Protein AF-A0A075N1P6-F1 (afdb_monomer_lite)

pLDDT: mean 87.43, std 14.88, range [36.84, 98.81]

Radius of gyration: 17.98 Å; chains: 1; bounding box: 57×58×39 Å

Sequence (209 aa):
MHKEEVPDWQNTKPLGRLTCTSSDCKRGLHSFIHDFRGKKLDDAISYRSQTCVDCGKQLIDWDRLDSHNIDDADYTTSMLRMEAFRLGYWERDIERKIVESAKKKGLGMLRQEAENRLRKYVNKCSNENPWDGRQTPLEGNIIYYSQHATATCCRKCIEAWHGINRNHPLSDEEIQYLVGLMMYYVEKKLPALAVEASDDINAKEKDKK

Structure (mmCIF, N/CA/C/O backbone):
data_AF-A0A075N1P6-F1
#
_entry.id   AF-A0A075N1P6-F1
#
loop_
_atom_site.group_PDB
_atom_site.id
_atom_site.type_symbol
_atom_site.label_atom_id
_atom_site.label_alt_id
_atom_site.label_comp_id
_atom_site.label_asym_id
_atom_site.label_entity_id
_atom_site.label_seq_id
_atom_site.pdbx_PDB_ins_code
_atom_site.Cartn_x
_atom_site.Cartn_y
_atom_site.Cartn_z
_atom_site.occupancy
_atom_site.B_iso_or_equiv
_atom_site.auth_seq_id
_atom_site.auth_comp_id
_atom_site.auth_asym_id
_atom_site.auth_atom_id
_atom_site.pdbx_PDB_model_num
ATOM 1 N N . MET A 1 1 ? 1.523 -40.254 4.017 1.00 36.84 1 MET A N 1
ATOM 2 C CA . MET A 1 1 ? 0.685 -39.040 4.117 1.00 36.84 1 MET A CA 1
ATOM 3 C C . MET A 1 1 ? 1.596 -37.839 3.943 1.00 36.84 1 MET A C 1
ATOM 5 O O . MET A 1 1 ? 2.271 -37.461 4.893 1.00 36.84 1 MET A O 1
ATOM 9 N N . HIS A 1 2 ? 1.695 -37.304 2.725 1.00 40.38 2 HIS A N 1
ATOM 10 C CA . HIS A 1 2 ? 2.330 -36.004 2.528 1.00 40.38 2 HIS A CA 1
ATOM 11 C C . HIS A 1 2 ? 1.448 -34.982 3.243 1.00 40.38 2 HIS A C 1
ATOM 13 O O . HIS A 1 2 ? 0.306 -34.779 2.844 1.00 40.38 2 HIS A O 1
ATOM 19 N N . LYS A 1 3 ? 1.929 -34.421 4.358 1.00 38.31 3 LYS A N 1
ATOM 20 C CA . LYS A 1 3 ? 1.330 -33.202 4.898 1.00 38.31 3 LYS A CA 1
ATOM 21 C C . LYS A 1 3 ? 1.530 -32.153 3.812 1.00 38.31 3 LYS A C 1
ATOM 23 O O . LYS A 1 3 ? 2.676 -31.847 3.497 1.00 38.31 3 LYS A O 1
ATOM 28 N N . GLU A 1 4 ? 0.451 -31.679 3.199 1.00 44.19 4 GLU A N 1
ATOM 29 C CA . GLU A 1 4 ? 0.513 -30.434 2.441 1.00 44.19 4 GLU A CA 1
ATOM 30 C C . GLU A 1 4 ? 1.055 -29.381 3.407 1.00 44.19 4 GLU A C 1
ATOM 32 O O . GLU A 1 4 ? 0.437 -29.089 4.433 1.00 44.19 4 GLU A O 1
ATOM 37 N N . GLU A 1 5 ? 2.275 -28.907 3.153 1.00 45.97 5 GLU A N 1
ATOM 38 C CA . GLU A 1 5 ? 2.827 -27.782 3.891 1.00 45.97 5 GLU A CA 1
ATOM 39 C C . GLU A 1 5 ? 1.898 -26.599 3.643 1.00 45.97 5 GLU A C 1
ATOM 41 O O . GLU A 1 5 ? 1.793 -26.093 2.523 1.00 45.97 5 GLU A O 1
ATOM 46 N N . VAL A 1 6 ? 1.178 -26.220 4.701 1.00 55.16 6 VAL A N 1
ATOM 47 C CA . VAL A 1 6 ? 0.410 -24.982 4.779 1.00 55.16 6 VAL A CA 1
ATOM 48 C C . VAL A 1 6 ? 1.372 -23.866 4.377 1.00 55.16 6 VAL A C 1
ATOM 50 O O . VAL A 1 6 ? 2.376 -23.679 5.071 1.00 55.16 6 VAL A O 1
ATOM 53 N N . PRO A 1 7 ? 1.143 -23.183 3.245 1.00 56.16 7 PRO A N 1
ATOM 54 C CA . PRO A 1 7 ? 2.103 -22.216 2.749 1.00 56.16 7 PRO A CA 1
ATOM 55 C C . PRO A 1 7 ? 2.383 -21.110 3.769 1.00 56.16 7 PRO A C 1
ATOM 57 O O . PRO A 1 7 ? 1.490 -20.730 4.522 1.00 56.16 7 PRO A O 1
ATOM 60 N N . ASP A 1 8 ? 3.596 -20.550 3.772 1.00 48.69 8 ASP A N 1
ATOM 61 C CA . ASP A 1 8 ? 4.042 -19.567 4.778 1.00 48.69 8 ASP A CA 1
ATOM 62 C C . ASP A 1 8 ? 3.095 -18.353 4.931 1.00 48.69 8 ASP A C 1
ATOM 64 O O . ASP A 1 8 ? 3.014 -17.768 6.012 1.00 48.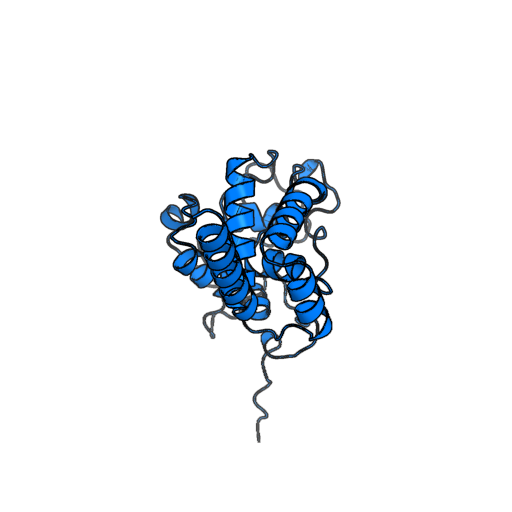69 8 ASP A O 1
ATOM 68 N N . TRP A 1 9 ? 2.329 -17.999 3.890 1.00 53.31 9 TRP A N 1
ATOM 69 C CA . TRP A 1 9 ? 1.324 -16.922 3.918 1.00 53.31 9 TRP A CA 1
ATOM 70 C C . TRP A 1 9 ? 0.012 -17.275 4.641 1.00 53.31 9 TRP A C 1
ATOM 72 O O . TRP A 1 9 ? -0.812 -16.391 4.857 1.00 53.31 9 TRP A O 1
ATOM 82 N N . GLN A 1 10 ? -0.187 -18.536 5.030 1.00 52.97 10 GLN A N 1
ATOM 83 C CA . GLN A 1 10 ? -1.340 -19.016 5.804 1.00 52.97 10 GLN A CA 1
ATOM 84 C C . GLN A 1 10 ? -1.029 -19.173 7.308 1.00 52.97 10 GLN A C 1
ATOM 86 O O . GLN A 1 10 ? -1.892 -19.597 8.074 1.00 52.97 10 GLN A O 1
ATOM 91 N N . ASN A 1 11 ? 0.184 -18.831 7.764 1.00 49.03 11 ASN A N 1
ATOM 92 C CA . ASN A 1 11 ? 0.586 -18.951 9.170 1.00 49.03 11 ASN A CA 1
ATOM 93 C C . ASN A 1 11 ? 0.424 -17.622 9.937 1.00 49.03 11 ASN A C 1
ATOM 95 O O . ASN A 1 11 ? 0.820 -16.558 9.473 1.00 49.03 11 ASN A O 1
ATOM 99 N N . THR A 1 12 ? -0.108 -17.674 11.162 1.00 42.19 12 THR A N 1
ATOM 100 C CA . THR A 1 12 ? -0.521 -16.513 11.990 1.00 42.19 12 THR A CA 1
ATOM 101 C C . THR A 1 12 ? 0.621 -15.721 12.660 1.00 42.19 12 THR A C 1
ATOM 103 O O . THR A 1 12 ? 0.383 -14.868 13.519 1.00 42.19 12 THR A O 1
ATOM 106 N N . LYS A 1 13 ? 1.874 -15.955 12.264 1.00 47.56 13 LYS A N 1
ATOM 107 C CA . LYS A 1 13 ? 3.081 -15.229 12.717 1.00 47.56 13 LYS A CA 1
ATOM 108 C C . LYS A 1 13 ? 3.531 -14.250 11.610 1.00 47.56 13 LYS A C 1
ATOM 110 O O . LYS A 1 13 ? 2.948 -14.308 10.529 1.00 47.56 13 LYS A O 1
ATOM 115 N N . PRO A 1 14 ? 4.487 -13.308 11.817 1.00 54.16 14 PRO A N 1
ATOM 116 C CA . PRO A 1 14 ? 5.075 -12.561 10.688 1.00 54.16 14 PRO A CA 1
ATOM 117 C C . PRO A 1 14 ? 5.386 -13.538 9.554 1.00 54.16 14 PRO A C 1
ATOM 119 O O . PRO A 1 14 ? 5.744 -14.663 9.892 1.00 54.16 14 PRO A O 1
ATOM 122 N N . LEU A 1 15 ? 5.192 -13.123 8.290 1.00 62.53 15 LEU A N 1
ATOM 123 C CA . LEU A 1 15 ? 5.106 -13.935 7.052 1.00 62.53 15 LEU A CA 1
ATOM 124 C C . LEU A 1 15 ? 6.346 -14.821 6.737 1.00 62.53 15 LEU A C 1
ATOM 126 O O . LEU A 1 15 ? 6.785 -14.938 5.599 1.00 62.53 15 LEU A O 1
ATOM 130 N N . GLY A 1 16 ? 6.964 -15.431 7.742 1.00 71.38 16 GLY A N 1
ATOM 131 C CA . GLY A 1 16 ? 8.202 -16.177 7.710 1.00 71.38 16 GLY A CA 1
ATOM 132 C C . GLY A 1 16 ? 9.321 -15.374 7.069 1.00 71.38 16 GLY A C 1
ATOM 133 O O . GLY A 1 16 ? 9.748 -14.333 7.568 1.00 71.38 16 GLY A O 1
ATOM 134 N N . ARG A 1 17 ? 9.796 -15.911 5.947 1.00 77.06 17 ARG A N 1
ATOM 135 C CA . ARG A 1 17 ? 10.851 -15.338 5.110 1.00 77.06 17 ARG A CA 1
ATOM 136 C C . ARG A 1 17 ? 10.301 -14.569 3.905 1.00 77.06 17 ARG A C 1
ATOM 138 O O . ARG A 1 17 ? 11.098 -14.143 3.074 1.00 77.06 17 ARG A O 1
ATOM 145 N N . LEU A 1 18 ? 8.980 -14.406 3.790 1.00 84.88 18 LEU A N 1
ATOM 146 C CA . LEU A 1 18 ? 8.372 -13.696 2.670 1.00 84.88 18 LEU A CA 1
ATOM 147 C C . LEU A 1 18 ? 8.754 -12.217 2.696 1.00 84.88 18 LEU A C 1
ATOM 149 O O . LEU A 1 18 ? 8.683 -11.529 3.715 1.00 84.88 18 LEU A O 1
ATOM 153 N N . THR A 1 19 ? 9.110 -11.733 1.520 1.00 87.25 19 THR A N 1
ATOM 154 C CA . THR A 1 19 ? 9.448 -10.345 1.216 1.00 87.25 19 THR A CA 1
ATOM 155 C C . THR A 1 19 ? 8.576 -9.861 0.064 1.00 87.25 19 THR A C 1
ATOM 157 O O . THR A 1 19 ? 7.992 -10.662 -0.665 1.00 87.25 19 THR A O 1
ATOM 160 N N . CYS A 1 20 ? 8.542 -8.549 -0.172 1.00 84.69 20 CYS A N 1
ATOM 161 C CA . CYS A 1 20 ? 7.857 -7.972 -1.332 1.00 84.69 20 CYS A CA 1
ATOM 162 C C . CYS A 1 20 ? 8.399 -8.451 -2.694 1.00 84.69 20 CYS A C 1
ATOM 164 O O . CYS A 1 20 ? 7.761 -8.217 -3.708 1.00 84.69 20 CYS A O 1
ATOM 166 N N . THR A 1 21 ? 9.551 -9.126 -2.721 1.00 88.31 21 THR A N 1
ATOM 167 C CA . THR A 1 21 ? 10.164 -9.694 -3.930 1.00 88.31 21 THR A CA 1
ATOM 168 C C . THR A 1 21 ? 9.958 -11.207 -4.053 1.00 88.31 21 THR A C 1
ATOM 170 O O . THR A 1 21 ? 10.409 -11.804 -5.026 1.00 88.31 21 THR A O 1
ATOM 173 N N . SER A 1 22 ? 9.301 -11.841 -3.075 1.00 89.94 22 SER A N 1
ATOM 174 C CA . SER A 1 22 ? 9.023 -13.281 -3.083 1.00 89.94 22 SER A CA 1
ATOM 175 C C . SER A 1 22 ? 7.966 -13.643 -4.126 1.00 89.94 22 SER A C 1
ATOM 177 O O . SER A 1 22 ? 6.956 -12.952 -4.254 1.00 89.94 22 SER A O 1
ATOM 179 N N . SER A 1 23 ? 8.154 -14.768 -4.815 1.00 91.06 23 SER A N 1
ATOM 180 C CA . SER A 1 23 ? 7.203 -15.288 -5.798 1.00 91.06 23 SER A CA 1
ATOM 181 C C . SER A 1 23 ? 7.013 -16.804 -5.673 1.00 91.06 23 SER A C 1
ATOM 183 O O . SER A 1 23 ? 7.875 -17.530 -5.178 1.00 91.06 23 SER A O 1
ATOM 185 N N . ASP A 1 24 ? 5.865 -17.275 -6.153 1.00 93.00 24 ASP A N 1
ATOM 186 C CA . ASP A 1 24 ? 5.573 -18.677 -6.449 1.00 93.00 24 ASP A CA 1
ATOM 187 C C . ASP A 1 24 ? 4.689 -18.716 -7.704 1.00 93.00 24 ASP A C 1
ATOM 189 O O . ASP A 1 24 ? 3.462 -18.860 -7.656 1.00 93.00 24 ASP A O 1
ATOM 193 N N . CYS A 1 25 ? 5.332 -18.542 -8.862 1.00 95.19 25 CYS A N 1
ATOM 194 C CA . CYS A 1 25 ? 4.638 -18.394 -10.142 1.00 95.19 25 CYS A CA 1
ATOM 195 C C . CYS A 1 25 ? 3.766 -19.610 -10.493 1.00 95.19 25 CYS A C 1
ATOM 197 O O . CYS A 1 25 ? 2.806 -19.474 -11.251 1.00 95.19 25 CYS A O 1
ATOM 199 N N . LYS A 1 26 ? 4.077 -20.799 -9.955 1.00 93.62 26 LYS A N 1
ATOM 200 C CA . LYS A 1 26 ? 3.282 -22.019 -10.174 1.00 93.62 26 LYS A CA 1
ATOM 201 C C . LYS A 1 26 ? 1.923 -21.943 -9.484 1.00 93.62 26 LYS A C 1
ATOM 203 O O . LYS A 1 26 ? 0.974 -22.557 -9.959 1.00 93.62 26 LYS A O 1
ATOM 208 N N . ARG A 1 27 ? 1.827 -21.173 -8.400 1.00 90.69 27 ARG A N 1
ATOM 209 C CA . ARG A 1 27 ? 0.589 -20.909 -7.657 1.00 90.69 27 ARG A CA 1
ATOM 210 C C . ARG A 1 27 ? -0.056 -19.568 -8.017 1.00 90.69 27 ARG A C 1
ATOM 212 O O . ARG A 1 27 ? -0.955 -19.125 -7.315 1.00 90.69 27 ARG A O 1
ATOM 219 N N . GLY A 1 28 ? 0.399 -18.921 -9.093 1.00 93.81 28 GLY A N 1
ATOM 220 C CA . GLY A 1 28 ? -0.106 -17.613 -9.517 1.00 93.81 28 GLY A CA 1
ATOM 221 C C . GLY A 1 28 ? 0.380 -16.444 -8.656 1.00 93.81 28 GLY A C 1
ATOM 222 O O . GLY A 1 28 ? -0.177 -15.354 -8.759 1.00 93.81 28 GLY A O 1
ATOM 223 N N . LEU A 1 29 ? 1.407 -16.654 -7.824 1.00 95.69 29 LEU A N 1
ATOM 224 C CA . LEU A 1 29 ? 2.017 -15.599 -7.021 1.00 95.69 29 LEU A CA 1
ATOM 225 C C . LEU A 1 29 ? 3.260 -15.069 -7.735 1.00 95.69 29 LEU A C 1
ATOM 227 O O . LEU A 1 29 ? 4.241 -15.782 -7.939 1.00 95.69 29 LEU A O 1
ATOM 231 N N . HIS A 1 30 ? 3.219 -13.808 -8.127 1.00 96.12 30 HIS A N 1
ATOM 232 C CA . HIS A 1 30 ? 4.203 -13.158 -8.975 1.00 96.12 30 HIS A CA 1
ATOM 233 C C . HIS A 1 30 ? 4.875 -12.005 -8.229 1.00 96.12 30 HIS A C 1
ATOM 235 O O . HIS A 1 30 ? 4.262 -11.358 -7.389 1.00 96.12 30 HIS A O 1
ATOM 241 N N . SER A 1 31 ? 6.138 -11.743 -8.555 1.00 94.44 31 SER A N 1
ATOM 242 C CA . SER A 1 31 ? 6.858 -10.553 -8.099 1.00 94.44 31 SER A CA 1
ATOM 243 C C . SER A 1 31 ? 7.049 -9.599 -9.273 1.00 94.44 31 SER A C 1
ATOM 245 O O . SER A 1 31 ? 7.454 -10.032 -10.356 1.00 94.44 31 SER A O 1
ATOM 247 N N . PHE A 1 32 ? 6.756 -8.317 -9.060 1.00 95.81 32 PHE A N 1
ATOM 248 C CA . PHE A 1 32 ? 6.908 -7.247 -10.057 1.00 95.81 32 PHE A CA 1
ATOM 249 C C . PHE A 1 32 ? 7.953 -6.208 -9.635 1.00 95.81 32 PHE A C 1
ATOM 251 O O . PHE A 1 32 ? 8.091 -5.164 -10.275 1.00 95.81 32 PHE A O 1
ATOM 258 N N . ILE A 1 33 ? 8.698 -6.508 -8.568 1.00 93.19 33 ILE A N 1
ATOM 259 C CA . ILE A 1 33 ? 9.721 -5.644 -7.989 1.00 93.19 33 ILE A CA 1
ATOM 260 C C . ILE A 1 33 ? 11.093 -6.255 -8.259 1.00 93.19 33 ILE A C 1
ATOM 262 O O . ILE A 1 33 ? 11.375 -7.385 -7.855 1.00 93.19 33 ILE A O 1
ATOM 266 N N . HIS A 1 34 ? 11.979 -5.495 -8.896 1.00 88.62 34 HIS A N 1
ATOM 267 C CA . HIS A 1 34 ? 13.372 -5.891 -9.050 1.00 88.62 34 HIS A CA 1
ATOM 268 C C . HIS A 1 34 ? 14.099 -5.913 -7.697 1.00 88.62 34 HIS A C 1
ATOM 270 O O . HIS A 1 34 ? 14.154 -4.911 -6.980 1.00 88.62 34 HIS A O 1
ATOM 276 N N . ASP A 1 35 ? 14.721 -7.049 -7.366 1.00 82.62 35 ASP A N 1
ATOM 277 C CA . ASP A 1 35 ? 15.628 -7.156 -6.223 1.00 82.62 35 ASP A CA 1
ATOM 278 C C . ASP A 1 35 ? 17.079 -6.912 -6.649 1.00 82.62 35 ASP A C 1
ATOM 280 O O . ASP A 1 35 ? 17.773 -7.789 -7.168 1.00 82.62 35 ASP A O 1
ATOM 284 N N . PHE A 1 36 ? 17.570 -5.709 -6.375 1.00 79.38 36 PHE A N 1
ATOM 285 C CA . PHE A 1 36 ? 18.949 -5.333 -6.671 1.00 79.38 36 PHE A CA 1
ATOM 286 C C . PHE A 1 36 ? 19.950 -5.705 -5.561 1.00 79.38 36 PHE A C 1
ATOM 288 O O . PHE A 1 36 ? 21.109 -5.291 -5.627 1.00 79.38 36 PHE A O 1
ATOM 295 N N . ARG A 1 37 ? 19.546 -6.481 -4.540 1.00 73.19 37 ARG A N 1
ATOM 296 C CA . ARG A 1 37 ? 20.397 -7.002 -3.446 1.00 73.19 37 ARG A CA 1
ATOM 297 C C . ARG A 1 37 ? 21.289 -5.947 -2.779 1.00 73.19 37 ARG A C 1
ATOM 299 O O . ARG A 1 37 ? 22.446 -6.203 -2.459 1.00 73.19 37 ARG A O 1
ATOM 306 N N . GLY A 1 38 ? 20.760 -4.738 -2.595 1.00 63.94 38 GLY A N 1
ATOM 307 C CA . GLY A 1 38 ? 21.477 -3.638 -1.940 1.00 63.94 38 GLY A CA 1
ATOM 308 C C . GLY A 1 38 ? 22.548 -2.957 -2.797 1.00 63.94 38 GLY A C 1
ATOM 309 O O . GLY A 1 38 ? 23.315 -2.154 -2.268 1.00 63.94 38 GLY A O 1
ATOM 310 N N . LYS A 1 39 ? 22.608 -3.230 -4.106 1.00 69.38 39 LYS A N 1
ATOM 311 C CA . LYS A 1 39 ? 23.434 -2.440 -5.028 1.00 69.38 39 LYS A CA 1
ATOM 312 C C . LYS A 1 39 ? 22.908 -1.006 -5.099 1.00 69.38 39 LYS A C 1
ATOM 314 O O . LYS A 1 39 ? 21.697 -0.788 -5.144 1.00 69.38 39 LYS A O 1
ATOM 319 N N . LYS A 1 40 ? 23.825 -0.034 -5.136 1.00 66.88 40 LYS A N 1
ATOM 320 C CA . LYS A 1 40 ? 23.481 1.355 -5.454 1.00 66.88 40 LYS A CA 1
ATOM 321 C C . LYS A 1 40 ? 22.971 1.388 -6.893 1.00 66.88 40 LYS A C 1
ATOM 323 O O . LYS A 1 40 ? 23.671 0.940 -7.799 1.00 66.88 40 LYS A O 1
ATOM 328 N N . LEU A 1 41 ? 21.745 1.856 -7.064 1.00 72.00 41 LEU A N 1
ATOM 329 C CA . LEU A 1 41 ? 21.102 1.971 -8.365 1.00 72.00 41 LEU A CA 1
ATOM 330 C C . LEU A 1 41 ? 21.306 3.369 -8.914 1.00 72.00 41 LEU A C 1
ATOM 332 O O . LEU A 1 41 ? 21.374 4.330 -8.148 1.00 72.00 41 LEU A O 1
ATOM 336 N N . ASP A 1 42 ? 21.381 3.450 -10.236 1.00 79.50 42 ASP A N 1
ATOM 337 C CA . ASP A 1 42 ? 21.138 4.699 -10.942 1.00 79.50 42 ASP A CA 1
ATOM 338 C C . ASP A 1 42 ? 19.684 5.136 -10.691 1.00 79.50 42 ASP A C 1
ATOM 340 O O . ASP A 1 42 ? 18.769 4.304 -10.641 1.00 79.50 42 ASP A O 1
ATOM 344 N N . ASP A 1 43 ? 19.472 6.435 -10.511 1.00 76.56 43 ASP A N 1
ATOM 345 C CA . ASP A 1 43 ? 18.157 7.025 -10.272 1.00 76.56 43 ASP A CA 1
ATOM 346 C C . ASP A 1 43 ? 17.195 6.837 -11.453 1.00 76.56 43 ASP A C 1
ATOM 348 O O . ASP A 1 43 ? 15.983 6.819 -11.244 1.00 76.56 43 ASP A O 1
ATOM 352 N N . ALA A 1 44 ? 17.711 6.607 -12.663 1.00 80.94 44 ALA A N 1
ATOM 353 C CA . ALA A 1 44 ? 16.921 6.277 -13.847 1.00 80.94 44 ALA A CA 1
ATOM 354 C C . ALA A 1 44 ? 16.375 4.835 -13.847 1.00 80.94 44 ALA A C 1
ATOM 356 O O . ALA A 1 44 ? 15.456 4.524 -14.605 1.00 80.94 44 ALA A O 1
ATOM 357 N N . ILE A 1 45 ? 16.923 3.932 -13.024 1.00 85.12 45 ILE A N 1
ATOM 358 C CA . ILE A 1 45 ? 16.483 2.531 -12.980 1.00 85.12 45 ILE A CA 1
ATOM 359 C C . ILE A 1 45 ? 15.263 2.417 -12.070 1.00 85.12 45 ILE A C 1
ATOM 361 O O . ILE A 1 45 ? 15.367 2.688 -10.875 1.00 85.12 45 ILE A O 1
ATOM 365 N N . SER A 1 46 ? 14.129 1.967 -12.607 1.00 89.31 46 SER A N 1
ATOM 366 C CA . SER A 1 46 ? 12.911 1.696 -11.833 1.00 89.31 46 SER A CA 1
ATOM 367 C C . SER A 1 46 ? 12.988 0.362 -11.082 1.00 89.31 46 SER A C 1
ATOM 369 O O . SER A 1 46 ? 13.553 -0.616 -11.576 1.00 89.31 46 SER A O 1
ATOM 371 N N . TYR A 1 47 ? 12.379 0.297 -9.897 1.00 90.50 47 TYR A N 1
ATOM 372 C CA . TYR A 1 47 ? 12.110 -0.966 -9.207 1.00 90.50 47 TYR A CA 1
ATOM 373 C C . TYR A 1 47 ? 10.967 -1.763 -9.858 1.00 90.50 47 TYR A C 1
ATOM 375 O O . TYR A 1 47 ? 10.863 -2.960 -9.594 1.00 90.50 47 TYR A O 1
ATOM 383 N N . ARG A 1 48 ? 10.129 -1.151 -10.708 1.00 94.44 48 ARG A N 1
ATOM 384 C CA . ARG A 1 48 ? 9.042 -1.832 -11.431 1.00 94.44 48 ARG A CA 1
ATOM 385 C C . ARG A 1 48 ? 9.592 -2.668 -12.590 1.00 94.44 48 ARG A C 1
ATOM 387 O O . ARG A 1 48 ? 10.226 -2.125 -13.488 1.00 94.44 48 ARG A O 1
ATOM 394 N N . SER A 1 49 ? 9.251 -3.956 -12.631 1.00 91.62 49 SER A N 1
ATOM 395 C CA . SER A 1 49 ? 9.655 -4.864 -13.718 1.00 91.62 49 SER A CA 1
ATOM 396 C C . SER A 1 49 ? 8.678 -4.938 -14.899 1.00 91.62 49 SER A C 1
ATOM 398 O O . SER A 1 49 ? 9.036 -5.552 -15.899 1.00 91.62 49 SER A O 1
ATOM 400 N N . GLN A 1 50 ? 7.477 -4.343 -14.807 1.00 93.00 50 GLN A N 1
ATOM 401 C CA . GLN A 1 50 ? 6.319 -4.438 -15.730 1.00 93.00 50 GLN A CA 1
ATOM 402 C C . GLN A 1 50 ? 5.807 -5.869 -16.028 1.00 93.00 50 GLN A C 1
ATOM 404 O O . GLN A 1 50 ? 4.608 -6.127 -16.094 1.00 93.00 50 GLN A O 1
ATOM 409 N N . THR A 1 51 ? 6.693 -6.840 -16.159 1.00 96.19 51 THR A N 1
ATOM 410 C CA . THR A 1 51 ? 6.417 -8.270 -16.167 1.00 96.19 51 THR A CA 1
ATOM 411 C C . THR A 1 51 ? 6.803 -8.886 -14.831 1.00 96.19 51 THR A C 1
ATOM 413 O O . THR A 1 51 ? 7.554 -8.300 -14.052 1.00 96.19 51 THR A O 1
ATOM 416 N N . CYS A 1 52 ? 6.338 -10.103 -14.568 1.00 96.50 52 CYS A N 1
ATOM 417 C CA . CYS A 1 52 ? 6.848 -10.868 -13.441 1.00 96.50 52 CYS A CA 1
ATOM 418 C C . CYS A 1 52 ? 8.357 -11.123 -13.605 1.00 96.50 52 CYS A C 1
ATOM 420 O O . CYS A 1 52 ? 8.774 -11.637 -14.645 1.00 96.50 52 CYS A O 1
ATOM 422 N N . VAL A 1 53 ? 9.156 -10.832 -12.574 1.00 94.75 53 VAL A N 1
ATOM 423 C CA . VAL A 1 53 ? 10.625 -10.964 -12.622 1.00 94.75 53 VAL A CA 1
ATOM 424 C C . VAL A 1 53 ? 11.110 -12.405 -12.816 1.00 94.75 53 VAL A C 1
ATOM 426 O O . VAL A 1 53 ? 12.195 -12.607 -13.351 1.00 94.75 53 VAL A O 1
ATOM 429 N N . ASP A 1 54 ? 10.311 -13.403 -12.426 1.00 93.81 54 ASP A N 1
ATOM 430 C CA . ASP A 1 54 ? 10.726 -14.813 -12.458 1.00 93.81 54 ASP A CA 1
ATOM 431 C C . ASP A 1 54 ? 10.214 -15.587 -13.676 1.00 93.81 54 ASP A C 1
ATOM 433 O O . ASP A 1 54 ? 10.889 -16.491 -14.161 1.00 93.81 54 ASP A O 1
ATOM 437 N N . CYS A 1 55 ? 9.015 -15.265 -14.177 1.00 96.19 55 CYS A N 1
ATOM 438 C CA . CYS A 1 55 ? 8.411 -15.980 -15.312 1.00 96.19 55 CYS A CA 1
ATOM 439 C C . CYS A 1 55 ? 8.166 -15.117 -16.554 1.00 96.19 55 CYS A C 1
ATOM 441 O O . CYS A 1 55 ? 7.703 -15.644 -17.563 1.00 96.19 55 CYS A O 1
ATOM 443 N N . GLY A 1 56 ? 8.419 -13.807 -16.491 1.00 96.62 56 GLY A N 1
ATOM 444 C CA . GLY A 1 56 ? 8.275 -12.888 -17.624 1.00 96.62 56 GLY A CA 1
ATOM 445 C C . GLY A 1 56 ? 6.837 -12.606 -18.068 1.00 96.62 56 GLY A C 1
ATOM 446 O O . GLY A 1 56 ? 6.635 -11.902 -19.052 1.00 96.62 56 GLY A O 1
ATOM 447 N N . LYS A 1 57 ? 5.815 -13.124 -17.373 1.00 96.88 57 LYS A N 1
ATOM 448 C CA . LYS A 1 57 ? 4.413 -12.866 -17.736 1.00 96.88 57 LYS A CA 1
ATOM 449 C C . LYS A 1 57 ? 4.036 -11.401 -17.508 1.00 96.88 57 LYS A C 1
ATOM 451 O O . LYS A 1 57 ? 4.321 -10.849 -16.444 1.00 96.88 57 LYS A O 1
ATOM 456 N N . GLN A 1 58 ? 3.319 -10.821 -18.463 1.00 96.25 58 GLN A N 1
ATOM 457 C CA . GLN A 1 58 ? 2.631 -9.540 -18.322 1.00 96.25 58 GLN A CA 1
ATOM 458 C C . GLN A 1 58 ? 1.195 -9.811 -17.866 1.00 96.25 58 GLN A C 1
ATOM 460 O O . GLN A 1 58 ? 0.404 -10.380 -18.612 1.00 96.25 58 GLN A O 1
ATOM 465 N N . LEU A 1 59 ? 0.892 -9.487 -16.610 1.00 96.50 59 LEU A N 1
ATOM 466 C CA . LEU A 1 59 ? -0.385 -9.840 -15.969 1.00 96.50 59 LEU A CA 1
ATOM 467 C C . LEU A 1 59 ? -1.181 -8.618 -15.507 1.00 96.50 59 LEU A C 1
ATOM 469 O O . LEU A 1 59 ? -2.338 -8.758 -15.133 1.00 96.50 59 LEU A O 1
ATOM 473 N N . ILE A 1 60 ? -0.548 -7.447 -15.517 1.00 97.25 60 ILE A N 1
ATOM 474 C CA . ILE A 1 60 ? -1.075 -6.208 -14.960 1.00 97.25 60 ILE A CA 1
ATOM 475 C C . ILE A 1 60 ? -1.219 -5.205 -16.101 1.00 97.25 60 ILE A C 1
ATOM 477 O O . ILE A 1 60 ? -0.275 -4.988 -16.864 1.00 97.25 60 ILE A O 1
ATOM 481 N N . ASP A 1 61 ? -2.396 -4.594 -16.193 1.00 97.69 61 ASP A N 1
ATOM 482 C CA . ASP A 1 61 ? -2.596 -3.346 -16.926 1.00 97.69 61 ASP A CA 1
ATOM 483 C C . ASP A 1 61 ? -2.037 -2.200 -16.069 1.00 97.69 61 ASP A C 1
ATOM 485 O O . ASP A 1 61 ? -2.655 -1.791 -15.080 1.00 97.69 61 ASP A O 1
ATOM 489 N N . TRP A 1 62 ? -0.810 -1.779 -16.389 1.00 97.06 62 TRP A N 1
ATOM 490 C CA . TRP A 1 62 ? -0.089 -0.738 -15.654 1.00 97.06 62 TRP A CA 1
ATOM 491 C C . TRP A 1 62 ? -0.631 0.654 -15.938 1.00 97.06 62 TRP A C 1
ATOM 493 O O . TRP A 1 62 ? -0.670 1.457 -15.015 1.00 97.06 62 TRP A O 1
ATOM 503 N N . ASP A 1 63 ? -1.112 0.913 -17.155 1.00 97.12 63 ASP A N 1
ATOM 504 C CA . ASP A 1 63 ? -1.703 2.204 -17.515 1.00 97.12 63 ASP A CA 1
ATOM 505 C C . ASP A 1 63 ? -2.953 2.465 -16.663 1.00 97.12 63 ASP A C 1
ATOM 507 O O . ASP A 1 63 ? -3.159 3.567 -16.150 1.00 97.12 63 ASP A O 1
ATOM 511 N N . ARG A 1 64 ? -3.753 1.418 -16.418 1.00 97.56 64 ARG A N 1
ATOM 512 C CA . ARG A 1 64 ? -4.891 1.478 -15.495 1.00 97.56 64 ARG A CA 1
ATOM 513 C C . ARG A 1 64 ? -4.467 1.777 -14.054 1.00 97.56 64 ARG A C 1
ATOM 515 O O . ARG A 1 64 ? -5.105 2.607 -13.411 1.00 97.56 64 ARG A O 1
ATOM 522 N N . LEU A 1 65 ? -3.396 1.153 -13.549 1.00 96.56 65 LEU A N 1
ATOM 523 C CA . LEU A 1 65 ? -2.881 1.440 -12.199 1.00 96.56 65 LEU A CA 1
ATOM 524 C C . LEU A 1 65 ? -2.302 2.854 -12.079 1.00 96.56 65 LEU A C 1
ATOM 526 O O . LEU A 1 65 ? -2.541 3.533 -11.081 1.00 96.56 65 LEU A O 1
ATOM 530 N N . ASP A 1 66 ? -1.571 3.305 -13.095 1.00 96.62 66 ASP A N 1
ATOM 531 C CA . ASP A 1 66 ? -0.882 4.598 -13.109 1.00 96.62 66 ASP A CA 1
ATOM 532 C C . ASP A 1 66 ? -1.852 5.780 -13.276 1.00 96.62 66 ASP A C 1
ATOM 534 O O . ASP A 1 66 ? -1.470 6.926 -13.056 1.00 96.62 66 ASP A O 1
ATOM 538 N N . SER A 1 67 ? -3.130 5.512 -13.576 1.00 97.00 67 SER A N 1
ATOM 539 C CA . SER A 1 67 ? -4.202 6.515 -13.520 1.00 97.00 67 SER A CA 1
ATOM 540 C C . SER A 1 67 ? -4.525 7.002 -12.099 1.00 97.00 67 SER A C 1
ATOM 542 O O . SER A 1 67 ? -5.212 8.012 -11.950 1.00 97.00 67 SER A O 1
ATOM 544 N N . HIS A 1 68 ? -4.074 6.277 -11.063 1.00 97.31 68 HIS A N 1
ATOM 545 C CA . HIS A 1 68 ? -4.332 6.557 -9.638 1.00 97.31 68 HIS A CA 1
ATOM 546 C C . HIS A 1 68 ? -5.811 6.790 -9.303 1.00 97.31 68 HIS A C 1
ATOM 548 O O . HIS A 1 68 ? -6.154 7.539 -8.386 1.00 97.31 68 HIS A O 1
ATOM 554 N N . ASN A 1 69 ? -6.711 6.125 -10.029 1.00 97.12 69 ASN A N 1
ATOM 555 C CA . ASN A 1 69 ? -8.138 6.230 -9.777 1.00 97.12 69 ASN A CA 1
ATOM 556 C C . ASN A 1 69 ? -8.523 5.464 -8.502 1.00 97.12 69 ASN A C 1
ATOM 558 O O . ASN A 1 69 ? -8.547 4.232 -8.482 1.00 97.12 69 ASN A O 1
ATOM 562 N N . ILE A 1 70 ? -8.855 6.193 -7.435 1.00 97.69 70 ILE A N 1
ATOM 563 C CA . ILE A 1 70 ? -9.259 5.583 -6.164 1.00 97.69 70 ILE A CA 1
ATOM 564 C C . ILE A 1 70 ? -10.576 4.801 -6.266 1.00 97.69 70 ILE A C 1
ATOM 566 O O . ILE A 1 70 ? -10.747 3.815 -5.549 1.00 97.69 70 ILE A O 1
ATOM 570 N N . ASP A 1 71 ? -11.468 5.167 -7.189 1.00 97.38 71 ASP A N 1
ATOM 571 C CA . ASP A 1 71 ? -12.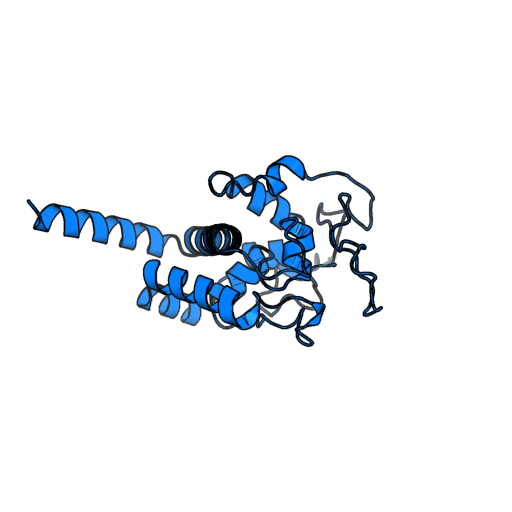719 4.434 -7.419 1.00 97.38 71 ASP A CA 1
ATOM 572 C C . ASP A 1 71 ? -12.461 3.033 -8.000 1.00 97.38 71 ASP A C 1
ATOM 574 O O . ASP A 1 71 ? -13.320 2.155 -7.942 1.00 97.38 71 ASP A O 1
ATOM 578 N N . ASP A 1 72 ? -11.248 2.796 -8.505 1.00 97.50 72 ASP A N 1
ATOM 579 C CA . ASP A 1 72 ? -10.791 1.519 -9.045 1.00 97.50 72 ASP A CA 1
ATOM 580 C C . ASP A 1 72 ? -9.927 0.714 -8.051 1.00 97.50 72 ASP A C 1
ATOM 582 O O . ASP A 1 72 ? -9.154 -0.177 -8.419 1.00 97.50 72 ASP A O 1
ATOM 586 N N . ALA A 1 73 ? -10.057 1.003 -6.750 1.00 97.94 73 ALA A N 1
ATOM 587 C CA . ALA A 1 73 ? -9.324 0.311 -5.689 1.00 97.94 73 ALA A CA 1
ATOM 588 C C . ALA A 1 73 ? -9.535 -1.217 -5.695 1.00 97.94 73 ALA A C 1
ATOM 590 O O . ALA A 1 73 ? -8.628 -1.966 -5.315 1.00 97.94 73 ALA A O 1
ATOM 591 N N . ASP A 1 74 ? -10.695 -1.701 -6.149 1.00 98.25 74 ASP A N 1
ATOM 592 C CA . ASP A 1 74 ? -10.967 -3.134 -6.314 1.00 98.25 74 ASP A CA 1
ATOM 593 C C . ASP A 1 74 ? -9.958 -3.783 -7.277 1.00 98.25 74 ASP A C 1
ATOM 595 O O . ASP A 1 74 ? -9.356 -4.812 -6.950 1.00 98.25 74 ASP A O 1
ATOM 599 N N . TYR A 1 75 ? -9.719 -3.166 -8.438 1.00 98.38 75 TYR A N 1
ATOM 600 C CA . TYR A 1 75 ? -8.740 -3.653 -9.408 1.00 98.38 75 TYR A CA 1
ATOM 601 C C . TYR A 1 75 ? -7.319 -3.542 -8.855 1.00 98.38 75 TYR A C 1
ATOM 603 O O . TYR A 1 75 ? -6.595 -4.541 -8.812 1.00 98.38 75 TYR A O 1
ATOM 611 N N . THR A 1 76 ? -6.945 -2.366 -8.343 1.00 98.50 76 THR A N 1
ATOM 612 C CA . THR A 1 76 ? -5.606 -2.108 -7.794 1.00 98.50 76 THR A CA 1
ATOM 613 C C . THR A 1 76 ? -5.233 -3.111 -6.710 1.00 98.50 76 THR A C 1
ATOM 615 O O . THR A 1 76 ? -4.166 -3.730 -6.749 1.00 98.50 76 THR A O 1
ATOM 618 N N . THR A 1 77 ? -6.130 -3.338 -5.751 1.00 98.25 77 THR A N 1
ATOM 619 C CA . THR A 1 77 ? -5.869 -4.282 -4.661 1.00 98.25 77 THR A CA 1
ATOM 620 C C . THR A 1 77 ? -5.903 -5.738 -5.115 1.00 98.25 77 THR A C 1
ATOM 622 O O . THR A 1 77 ? -5.182 -6.551 -4.537 1.00 98.25 77 THR A O 1
ATOM 625 N N . SER A 1 78 ? -6.662 -6.077 -6.160 1.00 98.00 78 SER A N 1
ATOM 626 C CA . SER A 1 78 ? -6.633 -7.415 -6.765 1.00 98.00 78 SER A CA 1
ATOM 627 C C . SER A 1 78 ? -5.289 -7.706 -7.434 1.00 98.00 78 SER A C 1
ATOM 629 O O . SER A 1 78 ? -4.750 -8.796 -7.254 1.00 98.00 78 SER A O 1
ATOM 631 N N . MET A 1 79 ? -4.707 -6.730 -8.138 1.00 98.12 79 MET A N 1
ATOM 632 C CA . MET A 1 79 ? -3.380 -6.883 -8.749 1.00 98.12 79 MET A CA 1
ATOM 633 C C . MET A 1 79 ? -2.285 -6.997 -7.688 1.00 98.12 79 MET A C 1
ATOM 635 O O . MET A 1 79 ? -1.455 -7.901 -7.753 1.00 98.12 79 MET A O 1
ATOM 639 N N . LEU A 1 80 ? -2.327 -6.155 -6.649 1.00 97.75 80 LEU A N 1
ATOM 640 C CA . LEU A 1 80 ? -1.396 -6.227 -5.515 1.00 97.75 80 LEU A CA 1
ATOM 641 C C . LEU A 1 80 ? -1.368 -7.616 -4.866 1.00 97.75 80 LEU A C 1
ATOM 643 O O . LEU A 1 80 ? -0.301 -8.101 -4.497 1.00 97.75 80 LEU A O 1
ATOM 647 N N . ARG A 1 81 ? -2.519 -8.291 -4.758 1.00 96.62 81 ARG A N 1
ATOM 648 C CA . ARG A 1 81 ? -2.639 -9.647 -4.188 1.00 96.62 81 ARG A CA 1
ATOM 649 C C . ARG A 1 81 ? -1.982 -10.744 -5.029 1.00 96.62 81 ARG A C 1
ATOM 651 O O . ARG A 1 81 ? -1.915 -11.881 -4.572 1.00 96.62 81 ARG A O 1
ATOM 658 N N . MET A 1 82 ? -1.457 -10.428 -6.210 1.00 95.69 82 MET A N 1
ATOM 659 C CA . MET A 1 82 ? -0.595 -11.351 -6.946 1.00 95.69 82 MET A CA 1
ATOM 660 C C . MET A 1 82 ? 0.784 -11.490 -6.287 1.00 95.69 82 MET A C 1
ATOM 662 O O . MET A 1 82 ? 1.437 -12.507 -6.484 1.00 95.69 82 MET A O 1
ATOM 666 N N . GLU A 1 83 ? 1.228 -10.539 -5.460 1.00 94.69 83 GLU A N 1
ATOM 667 C CA . GLU A 1 83 ? 2.428 -10.709 -4.633 1.00 94.69 83 GLU A CA 1
ATOM 668 C C . GLU A 1 83 ? 2.117 -11.519 -3.369 1.00 94.69 83 GLU A C 1
ATOM 670 O O . GLU A 1 83 ? 1.277 -11.124 -2.558 1.00 94.69 83 GLU A O 1
ATOM 675 N N . ALA A 1 84 ? 2.870 -12.602 -3.132 1.00 92.38 84 ALA A N 1
ATOM 676 C CA . ALA A 1 84 ? 2.690 -13.479 -1.968 1.00 92.38 84 ALA A CA 1
ATOM 677 C C . ALA A 1 84 ? 2.710 -12.711 -0.634 1.00 92.38 84 ALA A C 1
ATOM 679 O O . ALA A 1 84 ? 1.908 -12.969 0.264 1.00 92.38 84 ALA A O 1
ATOM 680 N N . PHE A 1 85 ? 3.607 -11.728 -0.517 1.00 92.62 85 PHE A N 1
ATOM 681 C CA . PHE A 1 85 ? 3.709 -10.877 0.665 1.00 92.62 85 PHE A CA 1
ATOM 682 C C . PHE A 1 85 ? 2.450 -10.031 0.878 1.00 92.62 85 PHE A C 1
ATOM 684 O O . PHE A 1 85 ? 1.932 -9.965 1.991 1.00 92.62 85 PHE A O 1
ATOM 691 N N . ARG A 1 86 ? 1.922 -9.416 -0.186 1.00 95.50 86 ARG A N 1
ATOM 692 C CA . ARG A 1 86 ? 0.717 -8.575 -0.119 1.00 95.50 86 ARG A CA 1
ATOM 693 C C . ARG A 1 86 ? -0.513 -9.417 0.167 1.00 95.50 86 ARG A C 1
ATOM 695 O O . ARG A 1 86 ? -1.288 -9.058 1.051 1.00 95.50 86 ARG A O 1
ATOM 702 N N . LEU A 1 87 ? -0.651 -10.555 -0.518 1.00 95.38 87 LEU A N 1
ATOM 703 C CA . LEU A 1 87 ? -1.705 -11.527 -0.250 1.00 95.38 87 LEU A CA 1
ATOM 704 C C . LEU A 1 87 ? -1.682 -11.955 1.217 1.00 95.38 87 LEU A C 1
ATOM 706 O O . LEU A 1 87 ? -2.719 -11.940 1.864 1.00 95.38 87 LEU A O 1
ATOM 710 N N . GLY A 1 88 ? -0.502 -12.222 1.779 1.00 92.62 88 GLY A N 1
ATOM 711 C CA . GLY A 1 88 ? -0.350 -12.536 3.197 1.00 92.62 88 GLY A CA 1
ATOM 712 C C . GLY A 1 88 ? -0.992 -11.496 4.125 1.00 92.62 88 GLY A C 1
ATOM 713 O O . GLY A 1 88 ? -1.687 -11.864 5.065 1.00 92.62 88 GLY A O 1
ATOM 714 N N . TYR A 1 89 ? -0.850 -10.196 3.849 1.00 94.62 89 TYR A N 1
ATOM 715 C CA . TYR A 1 89 ? -1.527 -9.147 4.631 1.00 94.62 89 TYR A CA 1
ATOM 716 C C . TYR A 1 89 ? -3.040 -9.054 4.368 1.00 94.62 89 TYR A C 1
ATOM 718 O O . TYR A 1 89 ? -3.793 -8.637 5.256 1.00 94.62 89 TYR A O 1
ATOM 726 N N . TRP A 1 90 ? -3.496 -9.433 3.174 1.00 95.38 90 TRP A N 1
ATOM 727 C CA . TRP A 1 90 ? -4.917 -9.521 2.826 1.00 95.38 90 TRP A CA 1
ATOM 728 C C . TRP A 1 90 ? -5.607 -10.762 3.390 1.00 95.38 90 TRP A C 1
ATOM 730 O O . TRP A 1 90 ? -6.792 -10.679 3.691 1.00 95.38 90 TRP A O 1
ATOM 740 N N . GLU A 1 91 ? -4.893 -11.855 3.631 1.00 92.94 91 GLU A N 1
ATOM 741 C CA . GLU A 1 91 ? -5.453 -13.097 4.183 1.00 92.94 91 GLU A CA 1
ATOM 742 C C . GLU A 1 91 ? -5.283 -13.191 5.702 1.00 92.94 91 GLU A C 1
ATOM 744 O O . GLU A 1 91 ? -6.116 -13.771 6.388 1.00 92.94 91 GLU A O 1
ATOM 749 N N . ARG A 1 92 ? -4.251 -12.555 6.269 1.00 88.25 92 ARG A N 1
ATOM 750 C CA . ARG A 1 92 ? -3.963 -12.631 7.706 1.00 88.25 92 ARG A CA 1
ATOM 751 C C . ARG A 1 92 ? -5.097 -12.073 8.570 1.00 88.25 92 ARG A C 1
ATOM 753 O O . ARG A 1 92 ? -5.622 -10.981 8.318 1.00 88.25 92 ARG A O 1
ATOM 760 N N . ASP A 1 93 ? -5.386 -12.791 9.651 1.00 90.50 93 ASP A N 1
ATOM 761 C CA . ASP A 1 93 ? -6.261 -12.331 10.725 1.00 90.50 93 ASP A CA 1
ATOM 762 C C . ASP A 1 93 ? -5.645 -11.162 11.496 1.00 90.50 93 ASP A C 1
ATOM 764 O O . ASP A 1 93 ? -4.4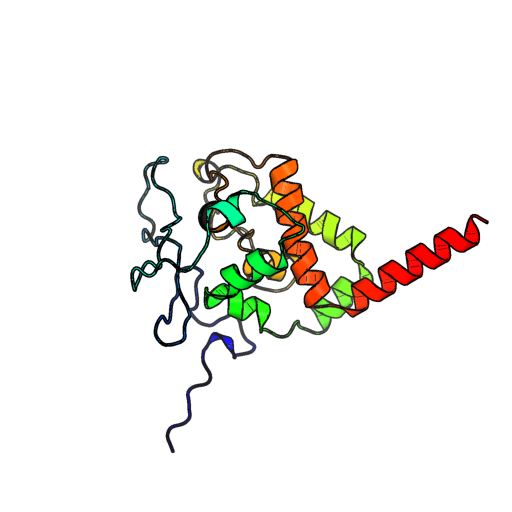53 -11.140 11.826 1.00 90.50 93 ASP A O 1
ATOM 768 N N . ILE A 1 94 ? -6.483 -10.185 11.833 1.00 91.81 94 ILE A N 1
ATOM 769 C CA . ILE A 1 94 ? -6.071 -9.035 12.634 1.00 91.81 94 ILE A CA 1
ATOM 770 C C . ILE A 1 94 ? -6.223 -9.380 14.114 1.00 91.81 94 ILE A C 1
ATOM 772 O O . ILE A 1 94 ? -7.295 -9.777 14.570 1.00 91.81 94 ILE A O 1
ATOM 776 N N . GLU A 1 95 ? -5.151 -9.199 14.888 1.00 91.69 95 GLU A N 1
ATOM 777 C CA . GLU A 1 95 ? -5.183 -9.447 16.329 1.00 91.69 95 GLU A CA 1
ATOM 778 C C . GLU A 1 95 ? -6.286 -8.630 17.014 1.00 91.69 95 GLU A C 1
ATOM 780 O O . GLU A 1 95 ? -6.423 -7.428 16.772 1.00 91.69 95 GLU A O 1
ATOM 785 N N . ARG A 1 96 ? -7.013 -9.253 17.951 1.00 93.88 96 ARG A N 1
ATOM 786 C CA . ARG A 1 96 ? -8.137 -8.623 18.666 1.00 93.88 96 ARG A CA 1
ATOM 787 C C . ARG A 1 96 ? -7.786 -7.248 19.243 1.00 93.88 96 ARG A C 1
ATOM 789 O O . ARG A 1 96 ? -8.545 -6.304 19.066 1.00 93.88 96 ARG A O 1
ATOM 796 N N . LYS A 1 97 ? 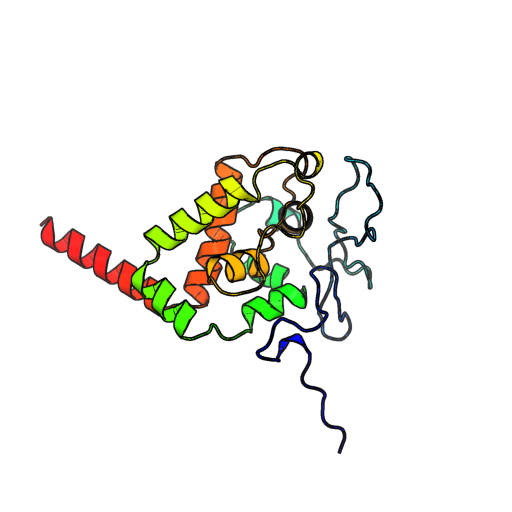-6.605 -7.110 19.857 1.00 95.31 97 LYS A N 1
ATOM 797 C CA . LYS A 1 97 ? -6.121 -5.837 20.424 1.00 95.31 97 LYS A CA 1
ATOM 798 C C . LYS A 1 97 ? -6.007 -4.717 19.374 1.00 95.31 97 LYS A C 1
ATOM 800 O O . LYS A 1 97 ? -6.276 -3.557 19.673 1.00 95.31 97 LYS A O 1
ATOM 805 N N . ILE A 1 98 ? -5.621 -5.061 18.141 1.00 96.12 98 ILE A N 1
ATOM 806 C CA . ILE A 1 98 ? -5.502 -4.117 17.022 1.00 96.12 98 ILE A CA 1
ATOM 807 C C . ILE A 1 98 ? -6.901 -3.730 16.541 1.00 96.12 98 ILE A C 1
ATOM 809 O O . ILE A 1 98 ? -7.158 -2.546 16.337 1.00 96.12 98 ILE A O 1
ATOM 813 N N . VAL A 1 99 ? -7.818 -4.699 16.436 1.00 95.75 99 VAL A N 1
ATOM 814 C CA . VAL A 1 99 ? -9.230 -4.449 16.098 1.00 95.75 99 VAL A CA 1
ATOM 815 C C . VAL A 1 99 ? -9.882 -3.507 17.112 1.00 95.75 99 VAL A C 1
ATOM 817 O O . VAL A 1 99 ? -10.490 -2.513 16.728 1.00 95.75 99 VAL A O 1
ATOM 820 N N . GLU A 1 100 ? -9.731 -3.776 18.408 1.00 95.81 100 GLU A N 1
ATOM 821 C CA . GLU A 1 100 ? -10.275 -2.936 19.483 1.00 95.81 100 GLU A CA 1
ATOM 822 C C . GLU A 1 100 ? -9.685 -1.522 19.466 1.00 95.81 100 GLU A C 1
ATOM 824 O O . GLU A 1 100 ? -10.408 -0.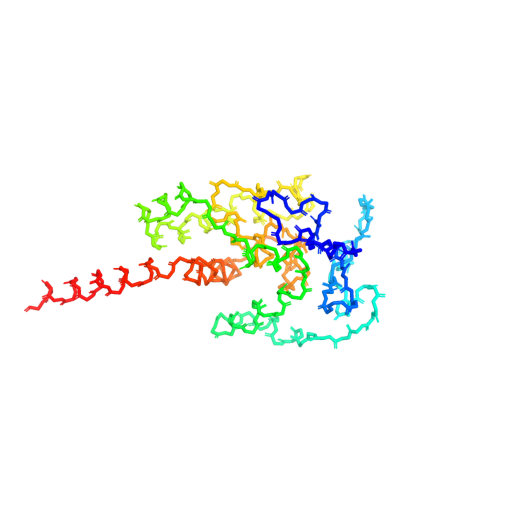545 19.657 1.00 95.81 100 GLU A O 1
ATOM 829 N N . SER A 1 101 ? -8.379 -1.393 19.213 1.00 95.88 101 SER A N 1
ATOM 830 C CA . SER A 1 101 ? -7.734 -0.086 19.067 1.00 95.88 101 SER A CA 1
ATOM 831 C C . SER A 1 101 ? -8.270 0.681 17.856 1.00 95.88 101 SER A C 1
ATOM 833 O O . SER A 1 101 ? -8.559 1.869 17.979 1.00 95.88 101 SER A O 1
ATOM 835 N N . ALA A 1 102 ? -8.459 0.010 16.716 1.00 96.31 102 ALA A N 1
ATOM 836 C CA . ALA A 1 102 ? -9.028 0.611 15.513 1.00 96.31 102 ALA A CA 1
ATOM 837 C C . ALA A 1 102 ? -10.475 1.083 15.740 1.00 96.31 102 ALA A C 1
ATOM 839 O O . ALA A 1 102 ? -10.802 2.212 15.382 1.00 96.31 102 ALA A O 1
ATOM 840 N N . LYS A 1 103 ? -11.301 0.279 16.424 1.00 95.00 103 LYS A N 1
ATOM 841 C CA . LYS A 1 103 ? -12.669 0.650 16.835 1.00 95.00 103 LYS A CA 1
ATOM 842 C C . LYS A 1 103 ? -12.711 1.893 17.708 1.00 95.00 103 LYS A C 1
ATOM 844 O O . LYS A 1 103 ? -13.449 2.819 17.411 1.00 95.00 103 LYS A O 1
ATOM 849 N N . LYS A 1 104 ? -11.860 1.964 18.734 1.00 94.75 104 LYS A N 1
ATOM 850 C CA . LYS A 1 104 ? -11.780 3.146 19.610 1.00 94.75 104 LYS A CA 1
ATOM 851 C C . LYS A 1 104 ? -11.404 4.429 18.863 1.00 94.75 104 LYS A C 1
ATOM 853 O O . LYS A 1 104 ? -11.766 5.508 19.315 1.00 94.75 104 LYS A O 1
ATOM 858 N N . LYS A 1 105 ? -10.644 4.321 17.770 1.00 94.56 105 LYS A N 1
ATOM 859 C CA . LYS A 1 105 ? -10.214 5.468 16.957 1.00 94.56 105 LYS A CA 1
ATOM 860 C C . LYS A 1 105 ? -11.264 5.888 15.925 1.00 94.56 105 LYS A C 1
ATOM 862 O O . LYS A 1 105 ? -11.429 7.082 15.694 1.00 94.56 105 LYS A O 1
ATOM 867 N N . GLY A 1 106 ? -11.941 4.927 15.297 1.00 94.69 106 GLY A N 1
ATOM 868 C CA . GLY A 1 106 ? -12.848 5.173 14.173 1.00 94.69 106 GLY A CA 1
ATOM 869 C C . GLY A 1 106 ? -12.123 5.563 12.875 1.00 94.69 106 GLY A C 1
ATOM 870 O O . GLY A 1 106 ? -10.916 5.827 12.856 1.00 94.69 106 GLY A O 1
ATOM 871 N N . LEU A 1 107 ? -12.863 5.599 11.761 1.00 94.75 107 LEU A N 1
ATOM 872 C CA . LEU A 1 107 ? -12.288 5.802 10.420 1.00 94.75 107 LEU A CA 1
ATOM 873 C C . LEU A 1 107 ? -11.607 7.166 10.245 1.00 94.75 107 LEU A C 1
ATOM 875 O O . LEU A 1 107 ? -10.542 7.235 9.635 1.00 94.75 107 LEU A O 1
ATOM 879 N N . GLY A 1 108 ? -12.174 8.239 10.806 1.00 94.94 108 GLY A N 1
ATOM 880 C CA . GLY A 1 108 ? -11.616 9.590 10.674 1.00 94.94 108 GLY A CA 1
ATOM 881 C C . GLY A 1 108 ? -10.210 9.715 11.270 1.00 94.94 108 GLY A C 1
ATOM 882 O O . GLY A 1 108 ? -9.292 10.195 10.606 1.00 94.94 108 GLY A O 1
ATOM 883 N N . MET A 1 109 ? -10.014 9.210 12.492 1.00 96.81 109 MET A N 1
ATOM 884 C CA . MET A 1 109 ? -8.703 9.220 13.146 1.00 96.81 109 MET A CA 1
ATOM 885 C C . MET A 1 109 ? -7.718 8.279 12.444 1.00 96.81 109 MET A C 1
ATOM 887 O O . MET A 1 109 ? -6.558 8.634 12.258 1.00 96.81 109 MET A O 1
ATOM 891 N N . LEU A 1 110 ? -8.165 7.097 12.003 1.00 98.06 110 LEU A N 1
ATOM 892 C CA . LEU A 1 110 ? -7.311 6.169 11.251 1.00 98.06 110 LEU A CA 1
ATOM 893 C C . LEU A 1 110 ? -6.831 6.774 9.925 1.00 98.06 110 LEU A C 1
ATOM 895 O O . LEU A 1 110 ? -5.661 6.617 9.577 1.00 98.06 110 LEU A O 1
ATOM 899 N N . ARG A 1 111 ? -7.691 7.522 9.226 1.00 98.38 111 ARG A N 1
ATOM 900 C CA . ARG A 1 111 ? -7.318 8.260 8.013 1.00 98.38 111 ARG A CA 1
ATOM 901 C C . ARG A 1 111 ? -6.252 9.316 8.304 1.00 98.38 111 ARG A C 1
ATOM 903 O O . ARG A 1 111 ? -5.257 9.390 7.587 1.00 98.38 111 ARG A O 1
ATOM 910 N N . GLN A 1 112 ? -6.415 10.079 9.384 1.00 98.06 112 GLN A N 1
ATOM 911 C CA . GLN A 1 112 ? -5.418 11.064 9.808 1.00 98.06 112 GLN A CA 1
ATOM 912 C C . GLN A 1 112 ? -4.086 10.399 10.199 1.00 98.06 112 GLN A C 1
ATOM 914 O O . GLN A 1 112 ? -3.012 10.891 9.854 1.00 98.06 112 GLN A O 1
ATOM 919 N N . GLU A 1 113 ? -4.126 9.258 10.892 1.00 97.81 113 GLU A N 1
ATOM 920 C CA . GLU A 1 113 ? -2.926 8.487 11.227 1.00 97.81 113 GLU A CA 1
ATOM 921 C C . GLU A 1 113 ? -2.220 7.946 9.979 1.00 97.81 113 GLU A C 1
ATOM 923 O O . GLU A 1 113 ? -0.991 8.004 9.919 1.00 97.81 113 GLU A O 1
ATOM 928 N N . ALA A 1 114 ? -2.968 7.464 8.983 1.00 98.44 114 ALA A N 1
ATOM 929 C CA . ALA A 1 114 ? -2.434 7.036 7.691 1.00 98.44 114 ALA A CA 1
ATOM 930 C C . ALA A 1 114 ? -1.690 8.176 6.981 1.00 98.44 114 ALA A C 1
ATOM 932 O O . ALA A 1 114 ? -0.536 8.009 6.577 1.00 98.44 114 ALA A O 1
ATOM 933 N N . GLU A 1 115 ? -2.315 9.350 6.892 1.00 98.50 115 GLU A N 1
ATOM 934 C CA . GLU A 1 115 ? -1.721 10.533 6.270 1.00 98.50 115 GLU A CA 1
ATOM 935 C C . GLU A 1 115 ? -0.447 10.975 7.002 1.00 98.50 115 GLU A C 1
ATOM 937 O O . GLU A 1 115 ? 0.622 11.104 6.398 1.00 98.50 115 GLU A O 1
ATOM 942 N N . ASN A 1 116 ? -0.525 11.123 8.328 1.00 97.69 116 ASN A N 1
ATOM 943 C CA . ASN A 1 116 ? 0.617 11.482 9.168 1.00 97.69 116 ASN A CA 1
ATOM 944 C C . ASN A 1 116 ? 1.771 10.487 9.008 1.00 97.69 116 ASN A C 1
ATOM 946 O O . ASN A 1 116 ? 2.944 10.872 9.022 1.00 97.69 116 ASN A O 1
ATOM 950 N N . ARG A 1 117 ? 1.454 9.199 8.846 1.00 96.00 117 ARG A N 1
ATOM 951 C CA . ARG A 1 117 ? 2.444 8.146 8.636 1.00 96.00 117 ARG A CA 1
ATOM 952 C C . ARG A 1 117 ? 3.190 8.341 7.320 1.00 96.00 117 ARG A C 1
ATOM 954 O O . ARG A 1 117 ? 4.424 8.318 7.334 1.00 96.00 117 ARG A O 1
ATOM 961 N N . LEU A 1 118 ? 2.470 8.559 6.220 1.00 96.88 118 LEU A N 1
ATOM 962 C CA . LEU A 1 118 ? 3.078 8.807 4.913 1.00 96.88 118 LEU A CA 1
ATOM 963 C C . LEU A 1 118 ? 3.935 10.071 4.951 1.00 96.88 118 LEU A C 1
ATOM 965 O O . LEU A 1 118 ? 5.129 9.994 4.663 1.00 96.88 118 LEU A O 1
ATOM 969 N N . ARG A 1 119 ? 3.384 11.193 5.427 1.00 96.06 119 ARG A N 1
ATOM 970 C CA . ARG A 1 119 ? 4.088 12.485 5.510 1.00 96.06 119 ARG A CA 1
ATOM 971 C C . ARG A 1 119 ? 5.373 12.417 6.329 1.00 96.06 119 ARG A C 1
ATOM 973 O O . ARG A 1 119 ? 6.397 12.963 5.929 1.00 96.06 119 ARG A O 1
ATOM 980 N N . LYS A 1 120 ? 5.335 11.742 7.478 1.00 93.44 120 LYS A N 1
ATOM 981 C CA . LYS A 1 120 ? 6.463 11.731 8.417 1.00 93.44 120 LYS A CA 1
ATOM 982 C C . LYS A 1 120 ? 7.543 10.714 8.060 1.00 93.44 120 LYS A C 1
ATOM 984 O O . LYS A 1 120 ? 8.720 10.986 8.289 1.00 93.44 120 LYS A O 1
ATOM 989 N N . TYR A 1 121 ? 7.161 9.542 7.557 1.00 92.88 121 TYR A N 1
ATOM 990 C CA . TYR A 1 121 ? 8.085 8.409 7.446 1.00 92.88 121 TYR A CA 1
ATOM 991 C C . TYR A 1 121 ? 8.356 7.963 6.014 1.00 92.88 121 TYR A C 1
ATOM 993 O O . TYR A 1 121 ? 9.413 7.389 5.771 1.00 92.88 121 TYR A O 1
ATOM 1001 N N . VAL A 1 122 ? 7.442 8.218 5.077 1.00 93.44 122 VAL A N 1
ATOM 1002 C CA . VAL A 1 122 ? 7.555 7.728 3.696 1.00 93.44 122 VAL A CA 1
ATOM 1003 C C . VAL A 1 122 ? 7.812 8.858 2.702 1.00 93.44 122 VAL A C 1
ATOM 1005 O O . VAL A 1 122 ? 8.474 8.608 1.710 1.00 93.44 122 VAL A O 1
ATOM 1008 N N . ASN A 1 123 ? 7.366 10.085 2.982 1.00 90.12 123 ASN A N 1
ATOM 1009 C CA . ASN A 1 123 ? 7.414 11.227 2.065 1.00 90.12 123 ASN A CA 1
ATOM 1010 C C . ASN A 1 123 ? 8.813 11.575 1.548 1.00 90.12 123 ASN A C 1
ATOM 1012 O O . ASN A 1 123 ? 8.953 12.001 0.411 1.00 90.12 123 ASN A O 1
ATOM 1016 N N . LYS A 1 124 ? 9.848 11.418 2.378 1.00 87.38 124 LYS A N 1
ATOM 1017 C CA . LYS A 1 124 ? 11.213 11.763 1.973 1.00 87.38 124 LYS A CA 1
ATOM 1018 C C . LYS A 1 124 ? 11.665 10.918 0.785 1.00 87.38 124 LYS A C 1
ATOM 1020 O O . LYS A 1 124 ? 11.413 9.710 0.753 1.00 87.38 124 LYS A O 1
ATOM 1025 N N . CYS A 1 125 ? 12.396 11.553 -0.127 1.00 85.94 125 CYS A N 1
ATOM 1026 C CA . CYS A 1 125 ? 13.048 10.889 -1.245 1.00 85.94 125 CYS A CA 1
ATOM 1027 C C . CYS A 1 125 ? 13.912 9.717 -0.758 1.00 85.94 125 CYS A C 1
ATOM 1029 O O . CYS A 1 125 ? 14.509 9.768 0.322 1.00 85.94 125 CYS A O 1
ATOM 1031 N N . SER A 1 126 ? 13.987 8.650 -1.555 1.00 80.25 126 SER A N 1
ATOM 1032 C CA . SER A 1 126 ? 14.726 7.430 -1.196 1.00 80.25 126 SER A CA 1
ATOM 1033 C C . SER A 1 126 ? 16.214 7.712 -0.934 1.00 80.25 126 SER A C 1
ATOM 1035 O O . SER A 1 126 ? 16.777 7.221 0.043 1.00 80.25 126 SER A O 1
ATOM 1037 N N . ASN A 1 127 ? 16.835 8.574 -1.746 1.00 81.00 127 ASN A N 1
ATOM 1038 C CA . ASN A 1 127 ? 18.235 8.997 -1.606 1.00 81.00 127 ASN A CA 1
ATOM 1039 C C . ASN A 1 127 ? 18.527 9.803 -0.321 1.00 81.00 127 ASN A C 1
ATOM 1041 O O . ASN A 1 127 ? 19.659 9.803 0.159 1.00 81.00 127 ASN A O 1
ATOM 1045 N N . GLU A 1 128 ? 17.514 10.437 0.268 1.00 82.06 128 GLU A N 1
ATOM 1046 C CA . GLU A 1 128 ? 17.604 11.204 1.515 1.00 82.06 128 GLU A CA 1
ATOM 1047 C C . GLU A 1 128 ? 17.201 10.383 2.751 1.00 82.06 128 GLU A C 1
ATOM 1049 O O . GLU A 1 128 ? 17.275 10.869 3.886 1.00 82.06 128 GLU A O 1
ATOM 1054 N N . ASN A 1 129 ? 16.760 9.136 2.556 1.00 80.38 129 ASN A N 1
ATOM 1055 C CA . ASN A 1 129 ? 16.264 8.276 3.619 1.00 80.38 129 ASN A CA 1
ATOM 1056 C C . ASN A 1 129 ? 17.033 6.943 3.685 1.00 80.38 129 ASN A C 1
ATOM 1058 O O . ASN A 1 129 ? 16.640 5.967 3.044 1.00 80.38 129 ASN A O 1
ATOM 1062 N N . PRO A 1 130 ? 18.068 6.830 4.542 1.00 77.00 130 PRO A N 1
ATOM 1063 C CA . PRO A 1 130 ? 18.827 5.586 4.696 1.00 77.00 130 PRO A CA 1
ATOM 1064 C C . PRO A 1 130 ? 17.998 4.424 5.274 1.00 77.00 130 PRO A C 1
ATOM 1066 O O . PRO A 1 130 ? 18.452 3.281 5.269 1.00 77.00 130 PRO A O 1
ATOM 1069 N N . TRP A 1 131 ? 16.784 4.695 5.765 1.00 79.94 131 TRP A N 1
ATOM 1070 C CA . TRP A 1 131 ? 15.851 3.698 6.288 1.00 79.94 131 TRP A CA 1
ATOM 1071 C C . TRP A 1 131 ? 14.784 3.282 5.266 1.00 79.94 131 TRP A C 1
ATOM 1073 O O . TRP A 1 131 ? 13.827 2.594 5.634 1.00 79.94 131 TRP A O 1
ATOM 1083 N N . ASP A 1 132 ? 14.915 3.683 3.997 1.00 83.06 132 ASP A N 1
ATOM 1084 C CA . ASP A 1 132 ? 13.995 3.266 2.940 1.00 83.06 132 ASP A CA 1
ATOM 1085 C C . ASP A 1 132 ? 14.013 1.739 2.731 1.00 83.06 132 ASP A C 1
ATOM 1087 O O . ASP A 1 132 ? 15.058 1.103 2.590 1.00 83.06 132 ASP A O 1
ATOM 1091 N N . GLY A 1 133 ? 12.829 1.133 2.757 1.00 82.81 133 GLY A N 1
ATOM 1092 C CA . GLY A 1 133 ? 12.608 -0.310 2.868 1.00 82.81 133 GLY A CA 1
ATOM 1093 C C . GLY A 1 133 ? 12.399 -0.818 4.302 1.00 82.81 133 GLY A C 1
ATOM 1094 O O . GLY A 1 133 ? 12.121 -2.001 4.480 1.00 82.81 133 GLY A O 1
ATOM 1095 N N . ARG A 1 134 ? 12.521 0.037 5.327 1.00 84.50 134 ARG A N 1
ATOM 1096 C CA . ARG A 1 134 ? 12.349 -0.314 6.754 1.00 84.50 134 ARG A CA 1
ATOM 1097 C C . ARG A 1 134 ? 11.445 0.660 7.522 1.00 84.50 134 ARG A C 1
ATOM 1099 O O . ARG A 1 134 ? 11.421 0.635 8.750 1.00 84.50 134 ARG A O 1
ATOM 1106 N N . GLN A 1 135 ? 10.702 1.522 6.829 1.00 87.12 135 GLN A N 1
ATOM 1107 C CA . GLN A 1 135 ? 9.927 2.598 7.465 1.00 87.12 135 GLN A CA 1
ATOM 1108 C C . GLN A 1 135 ? 8.702 2.099 8.233 1.00 87.12 135 GLN A C 1
ATOM 1110 O O . GLN A 1 135 ? 8.295 2.720 9.222 1.00 87.12 135 GLN A O 1
ATOM 1115 N N . THR A 1 136 ? 8.112 0.989 7.787 1.00 90.25 136 THR A N 1
ATOM 1116 C CA . THR A 1 136 ? 6.869 0.451 8.342 1.00 90.25 136 THR A CA 1
ATOM 1117 C C . THR A 1 136 ? 7.122 -0.851 9.101 1.00 90.25 136 THR A C 1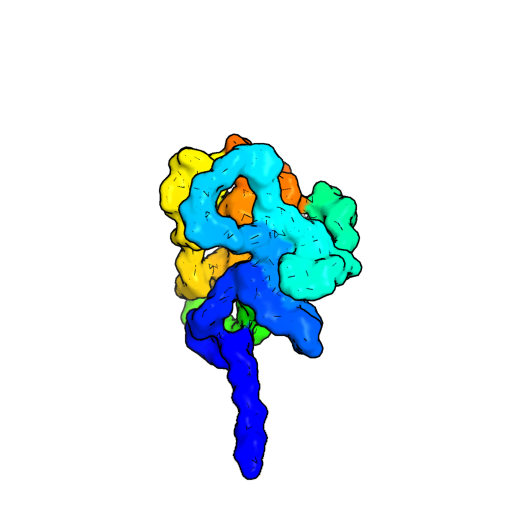
ATOM 1119 O O . THR A 1 136 ? 7.492 -1.846 8.475 1.00 90.25 136 THR A O 1
ATOM 1122 N N . PRO A 1 137 ? 6.894 -0.885 10.433 1.00 92.69 137 PRO A N 1
ATOM 1123 C CA . PRO A 1 137 ? 6.895 -2.121 11.207 1.00 92.69 137 PRO A CA 1
ATOM 1124 C C . PRO A 1 137 ? 5.953 -3.164 10.606 1.00 92.69 137 PRO A C 1
ATOM 1126 O O . PRO A 1 137 ? 4.975 -2.822 9.953 1.00 92.69 137 PRO A O 1
ATOM 1129 N N . LEU A 1 138 ? 6.233 -4.445 10.824 1.00 90.75 138 LEU A N 1
ATOM 1130 C CA . LEU A 1 138 ? 5.437 -5.519 10.221 1.00 90.75 138 LEU A CA 1
ATOM 1131 C C . LEU A 1 138 ? 4.100 -5.757 10.936 1.00 90.75 138 LEU A C 1
ATOM 1133 O O . LEU A 1 138 ? 3.202 -6.343 10.333 1.00 90.75 138 LEU A O 1
ATOM 1137 N N . GLU A 1 139 ? 3.971 -5.322 12.196 1.00 90.62 139 GLU A N 1
ATOM 1138 C CA . GLU A 1 139 ? 2.805 -5.587 13.039 1.00 90.62 139 GLU A CA 1
ATOM 1139 C C . GLU A 1 139 ? 2.549 -4.505 14.107 1.00 90.62 139 GLU A C 1
ATOM 1141 O O . GLU A 1 139 ? 3.348 -3.586 14.291 1.00 90.62 139 GLU A O 1
ATOM 1146 N N . GLY A 1 140 ? 1.425 -4.618 14.824 1.00 90.69 140 GLY A N 1
ATOM 1147 C CA . GLY A 1 140 ? 1.089 -3.785 15.987 1.00 90.69 140 GLY A CA 1
ATOM 1148 C C . GLY A 1 140 ? 0.134 -2.613 15.731 1.00 90.69 140 GLY A C 1
ATOM 1149 O O . GLY A 1 140 ? -0.413 -2.070 16.686 1.00 90.69 140 GLY A O 1
ATOM 1150 N N . ASN A 1 141 ? -0.122 -2.237 14.475 1.00 94.94 141 ASN A N 1
ATOM 1151 C CA . ASN A 1 141 ? -1.105 -1.206 14.122 1.00 94.94 141 ASN A CA 1
ATOM 1152 C C . ASN A 1 141 ? -1.734 -1.517 12.756 1.00 94.94 141 ASN A C 1
ATOM 1154 O O . ASN A 1 141 ? -1.004 -1.825 11.817 1.00 94.94 141 ASN A O 1
ATOM 1158 N N . ILE A 1 142 ? -3.059 -1.386 12.622 1.00 97.44 142 ILE A N 1
ATOM 1159 C CA . ILE A 1 142 ? -3.785 -1.629 11.364 1.00 97.44 142 ILE A CA 1
ATOM 1160 C C . ILE A 1 142 ? -3.257 -0.784 10.195 1.00 97.44 142 ILE A C 1
ATOM 1162 O O . ILE A 1 142 ? -3.221 -1.262 9.066 1.00 97.44 142 ILE A O 1
ATOM 1166 N N . ILE A 1 143 ? -2.755 0.425 10.463 1.00 98.31 143 ILE A N 1
ATOM 1167 C CA . ILE A 1 143 ? -2.136 1.292 9.454 1.00 98.31 143 ILE A CA 1
ATOM 1168 C C . ILE A 1 143 ? -0.853 0.674 8.889 1.00 98.31 143 ILE A C 1
ATOM 1170 O O . ILE A 1 143 ? -0.547 0.841 7.717 1.00 98.31 143 ILE A O 1
ATOM 1174 N N . TYR A 1 144 ? -0.099 -0.089 9.680 1.00 97.00 144 TYR A N 1
ATOM 1175 C CA . TYR A 1 144 ? 1.084 -0.777 9.158 1.00 97.00 144 TYR A CA 1
ATOM 1176 C C . TYR A 1 144 ? 0.691 -1.928 8.232 1.00 97.00 144 TYR A C 1
ATOM 1178 O O . TYR A 1 144 ? 1.344 -2.162 7.218 1.00 97.00 144 TYR A O 1
ATOM 1186 N N . TYR A 1 145 ? -0.401 -2.616 8.567 1.00 97.31 145 TYR A N 1
ATOM 1187 C CA . TYR A 1 145 ? -0.928 -3.719 7.773 1.00 97.31 145 TYR A CA 1
ATOM 1188 C C . TYR A 1 145 ? -1.469 -3.185 6.456 1.00 97.31 145 TYR A C 1
ATOM 1190 O O . TYR A 1 145 ? -1.162 -3.758 5.418 1.00 97.31 145 TYR A O 1
ATOM 1198 N N . SER A 1 146 ? -2.191 -2.060 6.482 1.00 98.38 146 SER A N 1
ATOM 1199 C CA . SER A 1 146 ? -2.673 -1.423 5.261 1.00 98.38 146 SER A CA 1
ATOM 1200 C C . SER A 1 146 ? -1.513 -0.987 4.372 1.00 98.38 146 SER A C 1
ATOM 1202 O O . SER A 1 146 ? -1.506 -1.350 3.204 1.00 98.38 146 SER A O 1
ATOM 1204 N N . GLN A 1 147 ? -0.472 -0.346 4.919 1.00 98.19 147 GLN A N 1
ATOM 1205 C CA . GLN A 1 147 ? 0.710 0.035 4.136 1.00 98.19 147 GLN A CA 1
ATOM 1206 C C . GLN A 1 147 ? 1.393 -1.155 3.450 1.00 98.19 147 GLN A C 1
ATOM 1208 O O . GLN A 1 147 ? 1.810 -1.062 2.292 1.00 98.19 147 GLN A O 1
ATOM 1213 N N . HIS A 1 148 ? 1.535 -2.280 4.155 1.00 97.06 148 HIS A N 1
ATOM 1214 C CA . HIS A 1 148 ? 2.099 -3.489 3.560 1.00 97.06 148 HIS A CA 1
ATOM 1215 C C . HIS A 1 148 ? 1.130 -4.165 2.594 1.00 97.06 148 HIS A C 1
ATOM 1217 O O . HIS A 1 148 ? 1.583 -4.677 1.582 1.00 97.06 148 HIS A O 1
ATOM 1223 N N . ALA A 1 149 ? -0.176 -4.140 2.823 1.00 97.81 149 ALA A N 1
ATOM 1224 C CA . ALA A 1 149 ? -1.157 -4.710 1.903 1.00 97.81 149 ALA A CA 1
ATOM 1225 C C . ALA A 1 149 ? -1.274 -3.920 0.588 1.00 97.81 149 ALA A C 1
ATOM 1227 O O . ALA A 1 149 ? -1.567 -4.509 -0.452 1.00 97.81 149 ALA A O 1
ATOM 1228 N N . THR A 1 150 ? -1.038 -2.604 0.630 1.00 98.56 150 THR A N 1
ATOM 1229 C CA . THR A 1 150 ? -1.268 -1.682 -0.496 1.00 98.56 150 THR A CA 1
ATOM 1230 C C . THR A 1 150 ? 0.006 -1.102 -1.109 1.00 98.56 150 THR A C 1
ATOM 1232 O O . THR A 1 150 ? -0.048 -0.150 -1.883 1.00 98.56 150 THR A O 1
ATOM 1235 N N . ALA A 1 151 ? 1.168 -1.677 -0.784 1.00 97.94 151 ALA A N 1
ATOM 1236 C CA . ALA A 1 151 ? 2.473 -1.240 -1.288 1.00 97.94 151 ALA A CA 1
ATOM 1237 C C . ALA A 1 151 ? 2.822 0.233 -0.994 1.00 97.94 151 ALA A C 1
ATOM 1239 O O . ALA A 1 151 ? 3.608 0.842 -1.713 1.00 97.94 151 ALA A O 1
ATOM 1240 N N . THR A 1 152 ? 2.325 0.789 0.115 1.00 98.00 152 THR A N 1
ATOM 1241 C CA . THR A 1 152 ? 2.603 2.173 0.551 1.00 98.00 152 THR A CA 1
ATOM 1242 C C . THR A 1 152 ? 3.580 2.255 1.734 1.00 98.00 152 THR A C 1
ATOM 1244 O O . THR A 1 152 ? 3.718 3.287 2.394 1.00 98.00 152 THR A O 1
ATOM 1247 N N . CYS A 1 153 ? 4.280 1.154 2.030 1.00 95.94 153 CYS A N 1
ATOM 1248 C CA . CYS A 1 153 ? 5.194 1.030 3.170 1.00 95.94 153 CYS A CA 1
ATOM 1249 C C . CYS A 1 153 ? 6.582 1.663 2.967 1.00 95.94 153 CYS A C 1
ATOM 1251 O O . CYS A 1 153 ? 7.248 1.988 3.950 1.00 95.94 153 CYS A O 1
ATOM 1253 N N . CYS A 1 154 ? 7.035 1.837 1.724 1.00 94.44 154 CYS A N 1
ATOM 1254 C CA . CYS A 1 154 ? 8.318 2.464 1.398 1.00 94.44 154 CYS A CA 1
ATOM 1255 C C . CYS A 1 154 ? 8.317 3.044 -0.023 1.00 94.44 154 CYS A C 1
ATOM 1257 O O . CYS A 1 154 ? 7.426 2.724 -0.814 1.00 94.44 154 CYS A O 1
ATOM 1259 N N . ARG A 1 155 ? 9.326 3.853 -0.381 1.00 94.19 155 ARG A N 1
ATOM 1260 C CA . ARG A 1 155 ? 9.394 4.483 -1.712 1.00 94.19 155 ARG A CA 1
ATOM 1261 C C . ARG A 1 155 ? 9.582 3.459 -2.829 1.00 94.19 155 ARG A C 1
ATOM 1263 O O . ARG A 1 155 ? 8.990 3.617 -3.885 1.00 94.19 155 ARG A O 1
ATOM 1270 N N . LYS A 1 156 ? 10.326 2.375 -2.582 1.00 92.19 156 LYS A N 1
ATOM 1271 C CA . LYS A 1 156 ? 10.526 1.288 -3.565 1.00 92.19 156 LYS A CA 1
ATOM 1272 C C . LYS A 1 156 ? 9.224 0.580 -3.922 1.00 92.19 156 LYS A C 1
ATOM 1274 O O . LYS A 1 156 ? 8.976 0.290 -5.082 1.00 92.19 156 LYS A O 1
ATOM 1279 N N . CYS A 1 157 ? 8.395 0.300 -2.915 1.00 95.50 157 CYS A N 1
ATOM 1280 C CA . CYS A 1 157 ? 7.095 -0.330 -3.131 1.00 95.50 157 CYS A CA 1
ATOM 1281 C C . CYS A 1 157 ? 6.136 0.629 -3.838 1.00 95.50 157 CYS A C 1
ATOM 1283 O O . CYS A 1 157 ? 5.431 0.205 -4.747 1.00 95.50 157 CYS A O 1
ATOM 1285 N N . ILE A 1 158 ? 6.167 1.909 -3.452 1.00 97.00 158 ILE A N 1
ATOM 1286 C CA . ILE A 1 158 ? 5.349 2.947 -4.076 1.00 97.00 158 ILE A CA 1
ATOM 1287 C C . ILE A 1 158 ? 5.712 3.123 -5.549 1.00 97.00 158 ILE A C 1
ATOM 1289 O O . ILE A 1 158 ? 4.824 3.113 -6.388 1.00 97.00 158 ILE A O 1
ATOM 1293 N N . GLU A 1 159 ? 6.995 3.213 -5.881 1.00 95.81 159 GLU A N 1
ATOM 1294 C CA . GLU A 1 159 ? 7.426 3.308 -7.274 1.00 95.81 159 GLU A CA 1
ATOM 1295 C C . GLU A 1 159 ? 7.051 2.050 -8.061 1.00 95.81 159 GLU A C 1
ATOM 1297 O O . GLU A 1 159 ? 6.501 2.140 -9.156 1.00 95.81 159 GLU A O 1
ATOM 1302 N N . ALA A 1 160 ? 7.299 0.868 -7.492 1.00 95.56 160 ALA A N 1
ATOM 1303 C CA . ALA A 1 160 ? 7.055 -0.375 -8.203 1.00 95.56 160 ALA A CA 1
ATOM 1304 C C . ALA A 1 160 ? 5.570 -0.604 -8.517 1.00 95.56 160 ALA A C 1
ATOM 1306 O O . ALA A 1 160 ? 5.249 -1.076 -9.603 1.00 95.56 160 ALA A O 1
ATOM 1307 N N . TRP A 1 161 ? 4.666 -0.254 -7.600 1.00 97.75 161 TRP A N 1
ATOM 1308 C CA . TRP A 1 161 ? 3.233 -0.516 -7.758 1.00 97.75 161 TRP A CA 1
ATOM 1309 C C . TRP A 1 161 ? 2.436 0.673 -8.256 1.00 97.75 161 TRP A C 1
ATOM 1311 O O . TRP A 1 161 ? 1.575 0.494 -9.107 1.00 97.75 161 TRP A O 1
ATOM 1321 N N . HIS A 1 162 ? 2.766 1.874 -7.797 1.00 97.50 162 HIS A N 1
ATOM 1322 C CA . HIS A 1 162 ? 2.014 3.089 -8.101 1.00 97.50 162 HIS A CA 1
ATOM 1323 C C . HIS A 1 162 ? 2.741 3.995 -9.094 1.00 97.50 162 HIS A C 1
ATOM 1325 O O . HIS A 1 162 ? 2.228 5.052 -9.408 1.00 97.50 162 HIS A O 1
ATOM 1331 N N . GLY A 1 163 ? 3.943 3.661 -9.569 1.00 95.62 163 GLY A N 1
ATOM 1332 C CA . GLY A 1 163 ? 4.625 4.451 -10.605 1.00 95.62 163 GLY A CA 1
ATOM 1333 C C . GLY A 1 163 ? 5.107 5.828 -10.130 1.00 95.62 163 GLY A C 1
ATOM 1334 O O . GLY A 1 163 ? 5.682 6.592 -10.900 1.00 95.62 163 GLY A O 1
ATOM 1335 N N . ILE A 1 164 ? 4.919 6.141 -8.847 1.00 95.62 164 ILE A N 1
ATOM 1336 C CA . ILE A 1 164 ? 5.321 7.409 -8.247 1.00 95.62 164 ILE A CA 1
ATOM 1337 C C . ILE A 1 164 ? 6.834 7.386 -7.996 1.00 95.62 164 ILE A C 1
ATOM 1339 O O . ILE A 1 164 ? 7.349 6.532 -7.267 1.00 95.62 164 ILE A O 1
ATOM 1343 N N . ASN A 1 165 ? 7.550 8.349 -8.578 1.00 93.12 165 ASN A N 1
ATOM 1344 C CA . ASN A 1 165 ? 9.011 8.381 -8.580 1.00 93.12 165 ASN A CA 1
ATOM 1345 C C . ASN A 1 165 ? 9.598 8.470 -7.159 1.00 93.12 165 ASN A C 1
ATOM 1347 O O . ASN A 1 165 ? 9.319 9.403 -6.402 1.00 93.12 165 ASN A O 1
ATOM 1351 N N . ARG A 1 166 ? 10.483 7.534 -6.798 1.00 91.69 166 ARG A N 1
ATOM 1352 C CA . ARG A 1 166 ? 11.059 7.448 -5.444 1.00 91.69 166 ARG A CA 1
ATOM 1353 C C . ARG A 1 166 ? 11.933 8.642 -5.030 1.00 91.69 166 ARG A C 1
ATOM 1355 O O . ARG A 1 166 ? 12.181 8.798 -3.833 1.00 91.69 166 ARG A O 1
ATOM 1362 N N . ASN A 1 167 ? 12.411 9.432 -5.989 1.00 88.56 167 ASN A N 1
ATOM 1363 C CA . ASN A 1 167 ? 13.380 10.514 -5.810 1.00 88.56 167 ASN A CA 1
ATOM 1364 C C . ASN A 1 167 ? 12.750 11.908 -5.745 1.00 88.56 167 ASN A C 1
ATOM 1366 O O . ASN A 1 167 ? 13.483 12.889 -5.644 1.00 88.56 167 ASN A O 1
ATOM 1370 N N . HIS A 1 168 ? 11.419 11.999 -5.743 1.00 88.25 168 HIS A N 1
ATOM 1371 C CA . HIS A 1 168 ? 10.701 13.220 -5.390 1.00 88.25 168 HIS A CA 1
ATOM 1372 C C . HIS A 1 168 ? 9.853 13.011 -4.129 1.00 88.25 168 HIS A C 1
ATOM 1374 O O . HIS A 1 168 ? 9.408 11.879 -3.877 1.00 88.25 168 HIS A O 1
ATOM 1380 N N . PRO A 1 169 ? 9.630 14.078 -3.333 1.00 93.12 169 PRO A N 1
ATOM 1381 C CA . PRO A 1 169 ? 8.651 14.045 -2.260 1.00 93.12 169 PRO A CA 1
ATOM 1382 C C . PRO A 1 169 ? 7.266 13.725 -2.811 1.00 93.12 169 PRO A C 1
ATOM 1384 O O . PRO A 1 169 ? 6.957 14.085 -3.946 1.00 93.12 169 PRO A O 1
ATOM 1387 N N . LEU A 1 170 ? 6.438 13.071 -2.000 1.00 95.69 170 LEU A N 1
ATOM 1388 C CA . LEU A 1 170 ? 5.053 12.822 -2.369 1.00 95.69 170 LEU A CA 1
ATOM 1389 C C . LEU A 1 170 ? 4.275 14.140 -2.462 1.00 95.69 170 LEU A C 1
ATOM 1391 O O . LEU A 1 170 ? 4.364 14.970 -1.549 1.00 95.69 170 LEU A O 1
ATOM 1395 N N . SER A 1 171 ? 3.478 14.297 -3.517 1.00 96.38 171 SER A N 1
ATOM 1396 C CA . SER A 1 171 ? 2.494 15.381 -3.603 1.00 96.38 171 SER A CA 1
ATOM 1397 C C . SER A 1 171 ? 1.310 15.134 -2.661 1.00 96.38 171 SER A C 1
ATOM 1399 O O . SER A 1 171 ? 1.113 14.028 -2.143 1.00 96.38 171 SER A O 1
ATOM 1401 N N . ASP A 1 172 ? 0.498 16.164 -2.425 1.00 97.38 172 ASP A N 1
ATOM 1402 C CA . ASP A 1 172 ? -0.706 16.014 -1.607 1.00 97.38 172 ASP A CA 1
ATOM 1403 C C . ASP A 1 172 ? -1.730 15.082 -2.268 1.00 97.38 172 ASP A C 1
ATOM 1405 O O . ASP A 1 172 ? -2.346 14.268 -1.579 1.00 97.38 172 ASP A O 1
ATOM 1409 N N . GLU A 1 173 ? -1.864 15.135 -3.591 1.00 97.62 173 GLU A N 1
ATOM 1410 C CA . GLU A 1 173 ? -2.733 14.254 -4.375 1.00 97.62 173 GLU A CA 1
ATOM 1411 C C . GLU A 1 173 ? -2.265 12.796 -4.288 1.00 97.62 173 GLU A C 1
ATOM 1413 O O . GLU A 1 173 ? -3.064 11.899 -4.008 1.00 97.62 173 GLU A O 1
ATOM 1418 N N . GLU A 1 174 ? -0.959 12.554 -4.436 1.00 98.00 174 GLU A N 1
ATOM 1419 C CA . GLU A 1 174 ? -0.369 11.222 -4.281 1.00 98.00 174 GLU A CA 1
ATOM 1420 C C . GLU A 1 174 ? -0.597 10.679 -2.865 1.00 98.00 174 GLU A C 1
ATOM 1422 O O . GLU A 1 174 ? -0.983 9.523 -2.687 1.00 98.00 174 GLU A O 1
ATOM 1427 N N . ILE A 1 175 ? -0.413 11.507 -1.830 1.00 98.38 175 ILE A N 1
ATOM 1428 C CA . ILE A 1 175 ? -0.699 11.113 -0.445 1.00 98.38 175 ILE A CA 1
ATOM 1429 C C . ILE A 1 175 ? -2.176 10.759 -0.288 1.00 98.38 175 ILE A C 1
ATOM 1431 O O . ILE A 1 175 ? -2.482 9.727 0.308 1.00 98.38 175 ILE A O 1
ATOM 1435 N N . GLN A 1 176 ? -3.092 11.569 -0.815 1.00 98.44 176 GLN A N 1
ATOM 1436 C CA . GLN A 1 176 ? -4.529 11.312 -0.712 1.00 98.44 176 GLN A CA 1
ATOM 1437 C C . GLN A 1 176 ? -4.932 10.001 -1.393 1.00 98.44 176 GLN A C 1
ATOM 1439 O O . GLN A 1 176 ? -5.695 9.231 -0.801 1.00 98.44 176 GLN A O 1
ATOM 1444 N N . TYR A 1 177 ? -4.380 9.708 -2.572 1.00 98.62 177 TYR A N 1
ATOM 1445 C CA . TYR A 1 177 ? -4.570 8.433 -3.265 1.00 98.62 177 TYR A CA 1
ATOM 1446 C C . TYR A 1 177 ? -4.067 7.248 -2.424 1.00 98.62 177 TYR A C 1
ATOM 1448 O O . TYR A 1 177 ? -4.815 6.303 -2.150 1.00 98.62 177 TYR A O 1
ATOM 1456 N N . LEU A 1 178 ? -2.828 7.322 -1.926 1.00 98.69 178 LEU A N 1
ATOM 1457 C CA . LEU A 1 178 ? -2.220 6.259 -1.119 1.00 98.69 178 LEU A CA 1
ATOM 1458 C C . LEU A 1 178 ? -2.974 6.043 0.206 1.00 98.69 178 LEU A C 1
ATOM 1460 O O . LEU A 1 178 ? -3.190 4.897 0.611 1.00 98.69 178 LEU A O 1
ATOM 1464 N N . VAL A 1 179 ? -3.419 7.120 0.867 1.00 98.81 179 VAL A N 1
ATOM 1465 C CA . VAL A 1 179 ? -4.298 7.053 2.049 1.00 98.81 179 VAL A CA 1
ATOM 1466 C C . VAL A 1 179 ? -5.629 6.402 1.689 1.00 98.81 179 VAL A C 1
ATOM 1468 O O . VAL A 1 179 ? -6.111 5.567 2.452 1.00 98.81 179 VAL A O 1
ATOM 1471 N N . GLY A 1 180 ? -6.213 6.736 0.538 1.00 98.69 180 GLY A N 1
ATOM 1472 C CA . GLY A 1 180 ? -7.438 6.117 0.038 1.00 98.69 180 GLY A CA 1
ATOM 1473 C C . GLY A 1 180 ? -7.320 4.596 -0.035 1.00 98.69 180 GLY A C 1
ATOM 1474 O O . GLY A 1 180 ? -8.127 3.893 0.569 1.00 98.69 180 GLY A O 1
ATOM 1475 N N . LEU A 1 181 ? -6.264 4.080 -0.670 1.00 98.75 181 LEU A N 1
ATOM 1476 C CA . LEU A 1 181 ? -6.009 2.636 -0.739 1.00 98.75 181 LEU A CA 1
ATOM 1477 C C . LEU A 1 181 ? -5.815 2.014 0.649 1.00 98.75 181 LEU A C 1
ATOM 1479 O O . LEU A 1 181 ? -6.335 0.935 0.939 1.00 98.75 181 LEU A O 1
ATOM 1483 N N . MET A 1 182 ? -5.069 2.690 1.526 1.00 98.75 182 MET A N 1
ATOM 1484 C CA . MET A 1 182 ? -4.869 2.226 2.898 1.00 98.75 182 MET A CA 1
ATOM 1485 C C . MET A 1 182 ? -6.194 2.118 3.660 1.00 98.75 182 MET A C 1
ATOM 1487 O O . MET A 1 182 ? -6.398 1.140 4.379 1.00 98.75 182 MET A O 1
ATOM 1491 N N . MET A 1 183 ? -7.093 3.090 3.502 1.00 98.56 183 MET A N 1
ATOM 1492 C CA . MET A 1 183 ? -8.410 3.077 4.140 1.00 98.56 183 MET A CA 1
ATOM 1493 C C . MET A 1 183 ? -9.339 2.041 3.518 1.00 98.56 183 MET A C 1
ATOM 1495 O O . MET A 1 183 ? -10.010 1.331 4.262 1.00 98.56 183 MET A O 1
ATOM 1499 N N . TYR A 1 184 ? -9.277 1.848 2.201 1.00 98.50 184 TYR A N 1
ATOM 1500 C CA . TYR A 1 184 ? -9.980 0.764 1.523 1.00 98.50 184 TYR A CA 1
ATOM 1501 C C . TYR A 1 184 ? -9.612 -0.606 2.130 1.00 98.50 184 TYR A C 1
ATOM 1503 O O . TYR A 1 184 ? -10.490 -1.417 2.427 1.00 98.50 184 TYR A O 1
ATOM 1511 N N . TYR A 1 185 ? -8.327 -0.861 2.418 1.00 98.56 185 TYR A N 1
ATOM 1512 C CA . TYR A 1 185 ? -7.921 -2.068 3.154 1.00 98.56 185 TYR A CA 1
ATOM 1513 C C . TYR A 1 185 ? -8.558 -2.146 4.548 1.00 98.56 185 TYR A C 1
ATOM 1515 O O . TYR A 1 185 ? -9.080 -3.198 4.922 1.00 98.56 185 TYR A O 1
ATOM 1523 N N . VAL A 1 186 ? -8.516 -1.053 5.321 1.00 98.00 186 VAL A N 1
ATOM 1524 C CA . VAL A 1 186 ? -9.080 -1.013 6.680 1.00 98.00 186 VAL A CA 1
ATOM 1525 C C . VAL A 1 186 ? -10.573 -1.330 6.661 1.00 98.00 186 VAL A C 1
ATOM 1527 O O . VAL A 1 186 ? -11.018 -2.154 7.454 1.00 98.00 186 VAL A O 1
ATOM 1530 N N . GLU A 1 187 ? -11.329 -0.735 5.745 1.00 97.00 187 GLU A N 1
ATOM 1531 C CA . GLU A 1 187 ? -12.773 -0.939 5.611 1.00 97.00 187 GLU A CA 1
ATOM 1532 C C . GLU A 1 187 ? -13.114 -2.383 5.231 1.00 97.00 187 GLU A C 1
ATOM 1534 O O . GLU A 1 187 ? -14.003 -2.986 5.834 1.00 97.00 187 GLU A O 1
ATOM 1539 N N . LYS A 1 188 ? -12.365 -2.991 4.300 1.00 96.50 188 LYS A N 1
ATOM 1540 C CA . LYS A 1 188 ? -12.558 -4.404 3.934 1.00 96.50 188 LYS A CA 1
ATOM 1541 C C . LYS A 1 188 ? -12.181 -5.361 5.063 1.00 96.50 188 LYS A C 1
ATOM 1543 O O . LYS A 1 188 ? -12.836 -6.386 5.234 1.00 96.50 188 LYS A O 1
ATOM 1548 N N . LYS A 1 189 ? -11.135 -5.052 5.834 1.00 95.62 189 LYS A N 1
ATOM 1549 C CA . LYS A 1 189 ? -10.694 -5.893 6.956 1.00 95.62 189 LYS A CA 1
ATOM 1550 C C . LYS A 1 189 ? -11.554 -5.738 8.199 1.00 95.62 189 LYS A C 1
ATOM 1552 O O . LYS A 1 189 ? -11.709 -6.704 8.942 1.00 95.62 189 LYS A O 1
ATOM 1557 N N . LEU A 1 190 ? -12.089 -4.546 8.438 1.00 95.19 190 LEU A N 1
ATOM 1558 C CA . LEU A 1 190 ? -12.843 -4.187 9.634 1.00 95.19 190 LEU A CA 1
ATOM 1559 C C . LEU A 1 190 ? -14.206 -3.582 9.244 1.00 95.19 190 LEU A C 1
ATOM 1561 O O . LEU A 1 190 ? -14.465 -2.418 9.555 1.00 95.19 190 LEU A O 1
ATOM 1565 N N . PRO A 1 191 ? -15.110 -4.360 8.616 1.00 90.88 191 PRO A N 1
ATOM 1566 C CA . PRO A 1 191 ? -16.367 -3.842 8.064 1.00 90.88 191 PRO A CA 1
ATOM 1567 C C . PRO A 1 191 ? -17.287 -3.205 9.115 1.00 90.88 191 PRO A C 1
ATOM 1569 O O . PRO A 1 191 ? -18.045 -2.295 8.798 1.00 90.88 191 PRO A O 1
ATOM 1572 N N . ALA A 1 192 ? -17.180 -3.618 10.383 1.00 86.38 192 ALA A N 1
ATOM 1573 C CA . ALA A 1 192 ? -17.923 -3.004 11.485 1.00 86.38 192 ALA A CA 1
ATOM 1574 C C . ALA A 1 192 ? -17.648 -1.492 11.633 1.00 86.38 192 ALA A C 1
ATOM 1576 O O . ALA A 1 192 ? -18.550 -0.755 12.010 1.00 86.38 192 ALA A O 1
ATOM 1577 N N . LEU A 1 193 ? -16.443 -1.017 11.285 1.00 84.31 193 LEU A N 1
ATOM 1578 C CA . LEU A 1 193 ? -16.100 0.412 11.349 1.00 84.31 193 LEU A CA 1
ATOM 1579 C C . LEU A 1 193 ? -16.830 1.248 10.292 1.00 84.31 193 LEU A C 1
ATOM 1581 O O . LEU A 1 193 ? -17.086 2.428 10.515 1.00 84.31 193 LEU A O 1
ATOM 1585 N N . ALA A 1 194 ? -17.130 0.654 9.134 1.00 76.88 194 ALA A N 1
ATOM 1586 C CA . ALA A 1 194 ? -17.817 1.341 8.045 1.00 76.88 194 ALA A CA 1
ATOM 1587 C C . ALA A 1 194 ? -19.307 1.543 8.359 1.00 76.88 194 ALA A C 1
ATOM 1589 O O . ALA A 1 194 ? -19.861 2.600 8.065 1.00 76.88 194 ALA A O 1
ATOM 1590 N N . VAL A 1 195 ? -19.929 0.557 9.012 1.00 74.75 195 VAL A N 1
ATOM 1591 C CA . VAL A 1 195 ? -21.332 0.632 9.447 1.00 74.75 195 VAL A CA 1
ATOM 1592 C C . VAL A 1 195 ? -21.506 1.720 10.509 1.00 74.75 195 VAL A C 1
ATOM 1594 O O . VAL A 1 195 ? -22.331 2.613 10.333 1.00 74.75 195 VAL A O 1
ATOM 1597 N N . GLU A 1 196 ? -20.656 1.724 11.540 1.00 70.00 196 GLU A N 1
ATOM 1598 C CA . GLU A 1 196 ? -20.701 2.720 12.622 1.00 70.00 196 GLU A CA 1
ATOM 1599 C C . GLU A 1 196 ? -20.530 4.160 12.096 1.00 70.00 196 GLU A C 1
ATOM 1601 O O . GLU A 1 196 ? -21.243 5.069 12.516 1.00 70.00 196 GLU A O 1
ATOM 1606 N N . ALA A 1 197 ? -19.655 4.375 11.106 1.00 64.56 197 ALA A N 1
ATOM 1607 C CA . ALA A 1 197 ? -19.490 5.689 10.483 1.00 64.56 197 ALA A CA 1
ATOM 1608 C C . ALA A 1 197 ? -20.745 6.152 9.720 1.00 64.56 197 ALA A C 1
ATOM 1610 O O . ALA A 1 197 ? -21.077 7.338 9.747 1.00 64.56 197 ALA A O 1
ATOM 1611 N N . SER A 1 198 ? -21.446 5.234 9.047 1.00 65.06 198 SER A N 1
ATOM 1612 C CA . SER A 1 198 ? -22.698 5.553 8.351 1.00 65.06 198 SER A CA 1
ATOM 1613 C C . SER A 1 198 ? -23.843 5.868 9.320 1.00 65.06 198 SER A C 1
ATOM 1615 O O . SER A 1 198 ? -24.628 6.785 9.066 1.00 65.06 198 SER A O 1
ATOM 1617 N N . ASP A 1 199 ? -23.892 5.188 10.467 1.00 66.75 199 ASP A N 1
ATOM 1618 C CA . ASP A 1 199 ? -24.880 5.437 11.519 1.00 66.75 199 ASP A CA 1
ATOM 1619 C C . ASP A 1 199 ? -24.662 6.804 12.192 1.00 66.75 199 ASP A C 1
ATOM 1621 O O . ASP A 1 199 ? -25.619 7.559 12.383 1.00 66.75 199 ASP A O 1
ATOM 1625 N N . ASP A 1 200 ? -23.407 7.178 12.462 1.00 62.25 200 ASP A N 1
ATOM 1626 C CA . ASP A 1 200 ? -23.041 8.481 13.036 1.00 62.25 200 ASP A CA 1
ATOM 1627 C C . ASP A 1 200 ? -23.392 9.665 12.117 1.00 62.25 200 ASP A C 1
ATOM 1629 O O . ASP A 1 200 ? -23.799 10.731 12.594 1.00 62.25 200 ASP A O 1
ATOM 1633 N N . ILE A 1 201 ? -23.226 9.509 10.798 1.00 66.06 201 ILE A N 1
ATOM 1634 C CA . ILE A 1 201 ? -23.605 10.534 9.810 1.00 66.06 201 ILE A CA 1
ATOM 1635 C C . ILE A 1 201 ? -25.127 10.704 9.799 1.00 66.06 201 ILE A C 1
ATOM 1637 O O . ILE A 1 201 ? -25.623 11.823 9.943 1.00 66.06 201 ILE A O 1
ATOM 1641 N N . ASN A 1 202 ? -25.864 9.593 9.728 1.00 64.62 202 ASN A N 1
ATOM 1642 C CA . ASN A 1 202 ? -27.327 9.593 9.734 1.00 64.62 202 ASN A CA 1
ATOM 1643 C C . ASN A 1 202 ? -27.914 10.177 11.032 1.00 64.62 202 ASN A C 1
ATOM 1645 O O . ASN A 1 202 ? -28.964 10.821 10.998 1.00 64.62 202 ASN A O 1
ATOM 1649 N N . ALA A 1 203 ? -27.261 9.969 12.180 1.00 61.03 203 ALA A N 1
ATOM 1650 C CA . ALA A 1 203 ? -27.657 10.574 13.451 1.00 61.03 203 ALA A CA 1
ATOM 1651 C C . ALA A 1 203 ? -27.452 12.101 13.445 1.00 61.03 203 ALA A C 1
ATOM 1653 O O . ALA A 1 203 ? -28.374 12.851 13.763 1.00 61.03 203 ALA A O 1
ATOM 1654 N N . LYS A 1 204 ? -26.287 12.580 12.987 1.00 66.88 204 LYS A N 1
ATOM 1655 C CA . LYS A 1 204 ? -25.965 14.020 12.922 1.00 66.88 204 LYS A CA 1
ATOM 1656 C C . LYS A 1 204 ? -26.814 14.804 11.918 1.00 66.88 204 LYS A C 1
ATOM 1658 O O . LYS A 1 204 ? -26.985 16.011 12.086 1.00 66.88 204 LYS A O 1
ATOM 1663 N N . GLU A 1 205 ? -27.320 14.161 10.869 1.00 63.31 205 GLU A N 1
ATOM 1664 C CA . GLU A 1 205 ? -28.249 14.785 9.917 1.00 63.31 205 GLU A CA 1
ATOM 1665 C C . GLU A 1 205 ? -29.674 14.905 10.469 1.00 63.31 205 GLU A C 1
ATOM 1667 O O . GLU A 1 205 ? -30.373 15.865 10.143 1.00 63.31 205 GLU A O 1
ATOM 1672 N N . LYS A 1 206 ? -30.098 13.979 11.339 1.00 60.72 206 LYS A N 1
ATOM 1673 C CA . LYS A 1 206 ? -31.400 14.045 12.020 1.00 60.72 206 LYS A CA 1
ATOM 1674 C C . LYS A 1 206 ? -31.451 15.139 13.086 1.00 60.72 206 LYS A C 1
ATOM 1676 O O . LYS A 1 206 ? -32.482 15.784 13.205 1.00 60.72 206 LYS A O 1
ATOM 1681 N N . ASP A 1 207 ? -30.345 15.399 13.782 1.00 60.88 207 ASP A N 1
ATOM 1682 C CA . ASP A 1 207 ? -30.260 16.450 14.812 1.00 60.88 207 ASP A CA 1
ATOM 1683 C C . ASP A 1 207 ? -30.164 17.882 14.240 1.00 60.88 207 ASP A C 1
ATOM 1685 O O . ASP A 1 207 ? -30.243 18.863 14.980 1.00 60.88 207 ASP A O 1
ATOM 1689 N N . LYS A 1 208 ? -29.976 18.029 12.920 1.00 56.28 208 LYS A N 1
ATOM 1690 C CA . LYS A 1 208 ? -29.944 19.324 12.212 1.00 56.28 208 LYS A CA 1
ATOM 1691 C C . LYS A 1 208 ? -31.287 19.723 11.586 1.00 56.28 208 LYS A C 1
ATOM 1693 O O . LYS A 1 208 ? -31.338 20.747 10.900 1.00 56.28 208 LYS A O 1
ATOM 1698 N N . LYS A 1 209 ? -32.335 18.919 11.770 1.00 46.50 209 LYS A N 1
ATOM 1699 C CA . LYS A 1 209 ? -33.667 19.111 11.187 1.00 46.50 209 LYS A CA 1
ATOM 1700 C C . LYS A 1 209 ? -34.687 19.434 12.269 1.00 46.50 209 LYS A C 1
ATOM 1702 O O . LYS A 1 209 ? -35.562 20.277 11.978 1.00 46.50 209 LYS A O 1
#

Organism: NCBI:txid1459636

InterPro domains:
  IPR020378 Protein of unknown function DUF4186 [PF13811] (80-186)

Foldseek 3Di:
DPDPPPQLLNDQDQSPPADLQDADVVVLQFHQFDDPVPDDDDLPDARGNCAGPPPRHRDDPQVVLLVLDLVCLVRLLVVLCSHSQLVSLLNHAADPVQLVVCLVQFLVNLLVVLLCLCQPQAQAAPVVDPCFVPRADSDDHLSSSLCRNNQVRYLNSCCHRNVPRRGHGDDPSNSVSSSSSSSVSVCVNNVVRVVVVVVVVVVVVVVVD

Secondary structure (DSSP, 8-state):
-------GGGSSSS-TT--TT--BGGGTB---B---TTPPPPTT--SB-SS-TTT------HHHHHT--GGGHHHHHHHHTTSHHHHHHHHSPPPHHHHHHHHHHHHHHHHHHHHHHIIIIISS-GGG-TTTT-SS-SSSSHHHHHHHHTT-SSHHHHHHHH---TTSPPPHHHHHHHHHHHHHHHHHH-HHHHHHHHHHHHHHHHTT-